Protein AF-A0A971SDT9-F1 (afdb_monomer_lite)

Radius of gyration: 38.15 Å; chains: 1; bounding box: 84×33×119 Å

Secondary structure (DSSP, 8-state):
-HHHHHHHHHHHHHHHHHHHHHHHHHHHHHHHHHHS----SSHHHHHHH-S----------TTHHHHHHTTSS-HHHHHHHHHHHHHHHHHHHHHHTS--SSSHHHHHHHHHHHHHHHHHHHHHHHHHHHHHHHHHHHHHHHHHHHHHHHHHHHT-SEEEEE-SSTT-EEEEE-TT----TT-EEEEE-SSTT--EEEEEEEEEETTEEEEEEEEE-SSPPP-TT-EEEE---

Foldseek 3Di:
DVVVVVVVVVVVVVVVVVVVVVVVVVVVVVVCCLPPPDPPDDVLCCLVPDDDDADDDPDLDPLVVVCCVVVVDPPVRVRVVRSVLVSLVVVLVVQCPRPDPDCSNVVSVVVNVVSVVVVVVVSVVVVVVSVVVVVVVVVVVVVLVVQLVVCVVQVFQWWFADCPPVFKTKIDGRPVDDDDFQFKKWFFAPDPVRHTFFIWGWDDDPNIIMIGTPGGDDDDDGDTGGGIHTDDD

Sequence (233 aa):
KKSADIQELNEEYERKIVKLREEYNDNLEQLMARYNPTFSGGEITAVLGSAYQVTKQRSWNKNAKVLIKDGILSEQQISGLRQKINNQSVIIENLQEVGFINSIPLALEKLEELSSSIISGYEAICEKLMSLIDQKNKQTDSIEYAINYLAQNNGADGFVIDIRQSAQLIIHLSPDILVTKGAIAQVLKNDPNSIPIAEIQLYPEGDLITAKIKKRFGSAKIEPFDKVLLKTN

Structure (mmCIF, N/CA/C/O backbone):
data_AF-A0A971SDT9-F1
#
_entry.id   AF-A0A971SDT9-F1
#
loop_
_atom_site.group_PDB
_atom_site.id
_atom_site.type_symbol
_atom_site.label_atom_id
_atom_site.label_alt_id
_atom_site.label_comp_id
_atom_site.label_asym_id
_atom_site.label_entity_id
_atom_site.label_seq_id
_atom_site.pdbx_PDB_ins_code
_atom_site.Cartn_x
_atom_site.Cartn_y
_atom_site.Cartn_z
_atom_site.occupancy
_atom_site.B_iso_or_equiv
_atom_site.auth_seq_id
_atom_site.auth_comp_id
_atom_site.auth_asym_id
_atom_site.auth_atom_id
_atom_site.pdbx_PDB_model_num
ATOM 1 N N . LYS A 1 1 ? -53.794 -19.247 82.402 1.00 55.06 1 LYS A N 1
ATOM 2 C CA . LYS A 1 1 ? -53.129 -17.928 82.251 1.00 55.06 1 LYS A CA 1
ATOM 3 C C . LYS A 1 1 ? -51.707 -18.087 81.719 1.00 55.06 1 LYS A C 1
ATOM 5 O O . LYS A 1 1 ? -51.540 -17.806 80.551 1.00 55.06 1 LYS A O 1
ATOM 10 N N . LYS A 1 2 ? -50.767 -18.723 82.441 1.00 57.41 2 LYS A N 1
ATOM 11 C CA . LYS A 1 2 ? -49.381 -18.930 81.953 1.00 57.41 2 LYS A CA 1
ATOM 12 C C . LYS A 1 2 ? -49.211 -19.594 80.569 1.00 57.41 2 LYS A C 1
ATOM 14 O O . LYS A 1 2 ? -48.251 -19.265 79.894 1.00 57.41 2 LYS A O 1
ATOM 19 N N . SER A 1 3 ? -50.087 -20.511 80.132 1.00 57.41 3 SER A N 1
ATOM 20 C CA . SER A 1 3 ? -49.941 -21.126 78.795 1.00 57.41 3 SER A CA 1
ATOM 21 C C . SER A 1 3 ? -50.421 -20.233 77.648 1.00 57.41 3 SER A C 1
ATOM 23 O O . SER A 1 3 ? -49.922 -20.387 76.543 1.00 57.41 3 SER A O 1
ATOM 25 N N . ALA A 1 4 ? -51.353 -19.308 77.906 1.00 62.94 4 ALA A N 1
ATOM 26 C CA . ALA A 1 4 ? -51.818 -18.346 76.906 1.00 62.94 4 ALA A CA 1
ATOM 27 C C . ALA A 1 4 ? -50.746 -17.273 76.660 1.00 62.94 4 ALA A C 1
ATOM 29 O O . ALA A 1 4 ? -50.435 -16.981 75.513 1.00 62.94 4 ALA A O 1
ATOM 30 N N . ASP A 1 5 ? -50.089 -16.812 77.731 1.00 67.25 5 ASP A N 1
ATOM 31 C CA . ASP A 1 5 ? -48.992 -15.838 77.647 1.00 67.25 5 ASP A CA 1
ATOM 32 C C . ASP A 1 5 ? -47.764 -16.403 76.896 1.00 67.25 5 ASP A C 1
ATOM 34 O O . ASP A 1 5 ? -47.080 -15.682 76.179 1.00 67.25 5 ASP A O 1
ATOM 38 N N . ILE A 1 6 ? -47.484 -17.709 77.024 1.00 72.12 6 ILE A N 1
ATOM 39 C CA . ILE A 1 6 ? -46.397 -18.384 76.284 1.00 72.12 6 ILE A CA 1
ATOM 40 C C . ILE A 1 6 ? -46.746 -18.537 74.797 1.00 72.12 6 ILE A C 1
ATOM 42 O O . ILE A 1 6 ? -45.872 -18.446 73.938 1.00 72.12 6 ILE A O 1
ATOM 46 N N . GLN A 1 7 ? -48.018 -18.782 74.490 1.00 75.44 7 GLN A N 1
ATOM 47 C CA . GLN A 1 7 ? -48.483 -18.974 73.121 1.00 75.44 7 GLN A CA 1
ATOM 48 C C . GLN A 1 7 ? -48.483 -17.650 72.346 1.00 75.44 7 GLN A C 1
ATOM 50 O O . GLN A 1 7 ? -47.967 -17.595 71.234 1.00 75.44 7 GLN A O 1
ATOM 55 N N . GLU A 1 8 ? -48.937 -16.570 72.981 1.00 77.62 8 GLU A N 1
ATOM 56 C CA . GLU A 1 8 ? -48.907 -15.214 72.423 1.00 77.62 8 GLU A CA 1
ATOM 57 C C . GLU A 1 8 ? -47.467 -14.717 72.199 1.00 77.62 8 GLU A C 1
ATOM 59 O O . GLU A 1 8 ? -47.156 -14.135 71.157 1.00 77.62 8 GLU A O 1
ATOM 64 N N . LEU A 1 9 ? -46.551 -15.039 73.121 1.00 80.19 9 LEU A N 1
ATOM 65 C CA . LEU A 1 9 ? -45.128 -14.726 72.985 1.00 80.19 9 LEU A CA 1
ATOM 66 C C . LEU A 1 9 ? -44.472 -15.489 71.819 1.00 80.19 9 LEU A C 1
ATOM 68 O O . LEU A 1 9 ? -43.694 -14.912 71.059 1.00 80.19 9 LEU A O 1
ATOM 72 N N . ASN A 1 10 ? -44.803 -16.770 71.637 1.00 81.38 10 ASN A N 1
ATOM 73 C CA . ASN A 1 10 ? -44.303 -17.562 70.509 1.00 81.38 10 ASN A CA 1
ATOM 74 C C . ASN A 1 10 ? -44.822 -17.038 69.161 1.00 81.38 10 ASN A C 1
ATOM 76 O O . ASN A 1 10 ? -44.061 -16.962 68.200 1.00 81.38 10 ASN A O 1
ATOM 80 N N . GLU A 1 11 ? -46.083 -16.611 69.092 1.00 82.69 11 GLU A N 1
ATOM 81 C CA . GLU A 1 11 ? -46.654 -15.982 67.894 1.00 82.69 11 GLU A CA 1
ATOM 82 C C . GLU A 1 11 ? -46.022 -14.613 67.584 1.00 82.69 11 GLU A C 1
ATOM 84 O O . GLU A 1 11 ? -45.939 -14.202 66.423 1.00 82.69 11 GLU A O 1
ATOM 89 N N . GLU A 1 12 ? -45.563 -13.873 68.595 1.00 84.88 12 GLU A N 1
ATOM 90 C CA . GLU A 1 12 ? -44.782 -12.648 68.396 1.00 84.88 12 GLU A CA 1
ATOM 91 C C . GLU A 1 12 ? -43.366 -12.948 67.873 1.00 84.88 12 GLU A C 1
ATOM 93 O O . GLU A 1 12 ? -42.891 -12.272 66.953 1.00 84.88 12 GLU A O 1
ATOM 98 N N . TYR A 1 13 ? -42.703 -13.979 68.408 1.00 82.62 13 TYR A N 1
ATOM 99 C CA . TYR A 1 13 ? -41.383 -14.411 67.941 1.00 82.62 13 TYR A CA 1
ATOM 100 C C . TYR A 1 13 ? -41.410 -14.907 66.496 1.00 82.62 13 TYR A C 1
ATOM 102 O O . TYR A 1 13 ? -40.565 -14.489 65.705 1.00 82.62 13 TYR A O 1
ATOM 110 N N . GLU A 1 14 ? -42.398 -15.718 66.120 1.00 85.81 14 GLU A N 1
ATOM 111 C CA . GLU A 1 14 ? -42.568 -16.181 64.738 1.00 85.81 14 GLU A CA 1
ATOM 112 C C . GLU A 1 14 ? -42.770 -15.006 63.774 1.00 85.81 14 GLU A C 1
ATOM 114 O O . GLU A 1 14 ? -42.100 -14.913 62.745 1.00 85.81 14 GLU A O 1
ATOM 119 N N . ARG A 1 15 ? -43.597 -14.019 64.143 1.00 85.75 15 ARG A N 1
ATOM 120 C CA . ARG A 1 15 ? -43.783 -12.802 63.334 1.00 85.75 15 ARG A CA 1
ATOM 121 C C . ARG A 1 15 ? -42.497 -11.990 63.179 1.00 85.75 15 ARG A C 1
ATOM 123 O O . ARG A 1 15 ? -42.234 -11.473 62.094 1.00 85.75 15 ARG A O 1
ATOM 130 N N . LYS A 1 16 ? -41.682 -11.884 64.234 1.00 85.62 16 LYS A N 1
ATOM 131 C CA . LYS A 1 16 ? -40.363 -11.231 64.168 1.00 85.62 16 LYS A CA 1
ATOM 132 C C . LYS A 1 16 ? -39.393 -11.989 63.268 1.00 85.62 16 LYS A C 1
ATOM 134 O O . LYS A 1 16 ? -38.685 -11.348 62.501 1.00 85.62 16 LYS A O 1
ATOM 139 N N . ILE A 1 17 ? -39.371 -13.320 63.331 1.00 85.62 17 ILE A N 1
ATOM 140 C CA . ILE A 1 17 ? -38.500 -14.154 62.491 1.00 85.62 17 ILE A CA 1
ATOM 141 C C . ILE A 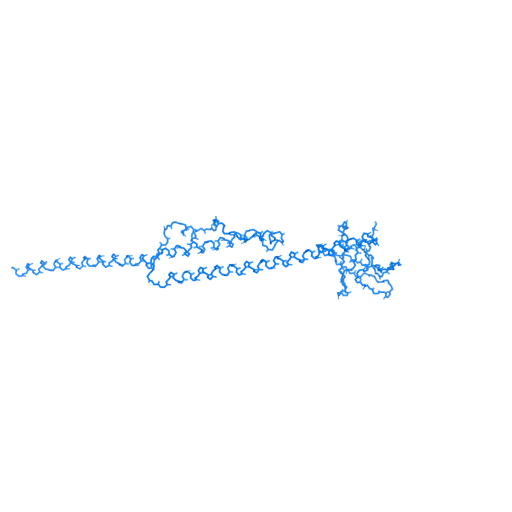1 17 ? -38.880 -14.027 61.015 1.00 85.62 17 ILE A C 1
ATOM 143 O O . ILE A 1 17 ? -37.993 -13.892 60.173 1.00 85.62 17 ILE A O 1
ATOM 147 N N . VAL A 1 18 ? -40.178 -14.033 60.698 1.00 90.06 18 VAL A N 1
ATOM 148 C CA . VAL A 1 18 ? -40.666 -13.840 59.325 1.00 90.06 18 VAL A CA 1
ATOM 149 C C . VAL A 1 18 ? -40.252 -12.467 58.795 1.00 90.06 18 VAL A C 1
ATOM 151 O O . VAL A 1 18 ? -39.618 -12.405 57.745 1.00 90.06 18 VAL A O 1
ATOM 154 N N . LYS A 1 19 ? -40.482 -11.392 59.562 1.00 88.12 19 LYS A N 1
ATOM 155 C CA . LYS A 1 19 ? -40.036 -10.040 59.185 1.00 88.12 19 LYS A CA 1
ATOM 156 C C . LYS A 1 19 ? -38.527 -9.940 58.975 1.00 88.12 19 LYS A C 1
ATOM 158 O O . LYS A 1 19 ? -38.089 -9.346 57.999 1.00 88.12 19 LYS A O 1
ATOM 163 N N . LEU A 1 20 ? -37.730 -10.536 59.863 1.00 87.81 20 LEU A N 1
ATOM 164 C CA . LEU A 1 20 ? -36.272 -10.521 59.726 1.00 87.81 20 LEU A CA 1
ATOM 165 C C . LEU A 1 20 ? -35.805 -11.265 58.471 1.00 87.81 20 LEU A C 1
ATOM 167 O O . LEU A 1 20 ? -34.831 -10.857 57.848 1.00 87.81 20 LEU A O 1
ATOM 171 N N . ARG A 1 21 ? -36.471 -12.367 58.104 1.00 84.00 21 ARG A N 1
ATOM 172 C CA . ARG A 1 21 ? -36.165 -13.096 56.866 1.00 84.00 21 ARG A CA 1
ATOM 173 C C . ARG A 1 21 ? -36.527 -12.294 55.625 1.00 84.00 21 ARG A C 1
ATOM 175 O O . ARG A 1 21 ? -35.757 -12.328 54.674 1.00 84.00 21 ARG A O 1
ATOM 182 N N . GLU A 1 22 ? -37.655 -11.590 55.639 1.00 88.94 22 GLU A N 1
ATOM 183 C CA . GLU A 1 22 ? -38.045 -10.684 54.553 1.00 88.94 22 GLU A CA 1
ATOM 184 C C . GLU A 1 22 ? -37.021 -9.552 54.400 1.00 88.94 22 GLU A C 1
ATOM 186 O O . GLU A 1 22 ? -36.455 -9.397 53.325 1.00 88.94 22 GLU A O 1
ATOM 191 N N . GLU A 1 23 ? -36.658 -8.861 55.486 1.00 86.94 23 GLU A N 1
ATOM 192 C CA . GLU A 1 23 ? -35.627 -7.810 55.459 1.00 86.94 23 GLU A CA 1
ATOM 193 C C . GLU A 1 23 ? -34.252 -8.332 55.017 1.00 86.94 23 GLU A C 1
ATOM 195 O O . GLU A 1 23 ? -33.496 -7.630 54.341 1.00 86.94 23 GLU A O 1
ATOM 200 N N . TYR A 1 24 ? -33.897 -9.560 55.405 1.00 83.81 24 TYR A N 1
ATOM 201 C CA . TYR A 1 24 ? -32.643 -10.179 54.989 1.00 83.81 24 TYR A CA 1
ATOM 202 C C . TYR A 1 24 ? -32.659 -10.531 53.500 1.00 83.81 24 TYR A C 1
ATOM 204 O O . TYR A 1 24 ? -31.679 -10.249 52.818 1.00 83.81 24 TYR A O 1
ATOM 212 N N . ASN A 1 25 ? -33.758 -11.096 52.991 1.00 77.88 25 ASN A N 1
ATOM 213 C CA . ASN A 1 25 ? -33.922 -11.417 51.573 1.00 77.88 25 ASN A CA 1
ATOM 214 C C . ASN A 1 25 ? -33.950 -10.158 50.703 1.00 77.88 25 ASN A C 1
ATOM 216 O O . ASN A 1 25 ? -33.257 -10.135 49.692 1.00 77.88 25 ASN A O 1
ATOM 220 N N . ASP A 1 26 ? -34.644 -9.100 51.125 1.00 80.69 26 ASP A N 1
ATOM 221 C CA . ASP A 1 26 ? -34.658 -7.812 50.424 1.00 80.69 26 ASP A CA 1
ATOM 222 C C . ASP A 1 26 ? -33.254 -7.197 50.372 1.00 80.69 26 ASP A C 1
ATOM 224 O O . ASP A 1 26 ? -32.811 -6.716 49.329 1.00 80.69 26 ASP A O 1
ATOM 228 N N . ASN A 1 27 ? -32.501 -7.256 51.476 1.00 79.88 27 ASN A N 1
ATOM 229 C CA . ASN A 1 27 ? -31.105 -6.815 51.488 1.00 79.88 27 ASN A CA 1
ATOM 230 C C . ASN A 1 27 ? -30.214 -7.685 50.597 1.00 79.88 27 ASN A C 1
ATOM 232 O O . ASN A 1 27 ? -29.298 -7.163 49.963 1.00 79.88 27 ASN A O 1
ATOM 236 N N . LEU A 1 28 ? -30.462 -8.995 50.540 1.00 74.06 28 LEU A N 1
ATOM 237 C CA . LEU A 1 28 ? -29.726 -9.922 49.684 1.00 74.06 28 LEU A CA 1
ATOM 238 C C . LEU A 1 28 ? -30.020 -9.663 48.207 1.00 74.06 28 LEU A C 1
ATOM 240 O O . LEU A 1 28 ? -29.080 -9.616 47.423 1.00 74.06 28 LEU A O 1
ATOM 244 N N . GLU A 1 29 ? -31.278 -9.430 47.832 1.00 70.69 29 GLU A N 1
ATOM 245 C CA . GLU A 1 29 ? -31.664 -9.031 46.475 1.00 70.69 29 GLU A CA 1
ATOM 246 C C . GLU A 1 29 ? -31.056 -7.682 46.099 1.00 70.69 29 GLU A C 1
ATOM 248 O O . GLU A 1 29 ? -30.482 -7.553 45.019 1.00 70.69 29 GLU A O 1
ATOM 253 N N . GLN A 1 30 ? -31.087 -6.696 47.001 1.00 69.94 30 GLN A N 1
ATOM 254 C CA . GLN A 1 30 ? -30.440 -5.403 46.778 1.00 69.94 30 GLN A CA 1
ATOM 255 C C . GLN A 1 30 ? -28.922 -5.544 46.629 1.00 69.94 30 GLN A C 1
ATOM 257 O O . GLN A 1 30 ? -28.333 -4.910 45.754 1.00 69.94 30 GLN A O 1
ATOM 262 N N . LEU A 1 31 ? -28.273 -6.395 47.432 1.00 65.94 31 LEU A N 1
ATOM 263 C CA . LEU A 1 31 ? -26.855 -6.706 47.265 1.00 65.94 31 LEU A CA 1
ATOM 264 C C . LEU A 1 31 ? -26.600 -7.425 45.937 1.00 65.94 31 LEU A C 1
ATOM 266 O O . LEU A 1 31 ? -25.705 -7.029 45.198 1.00 65.94 31 LEU A O 1
ATOM 270 N N . MET A 1 32 ? -27.369 -8.456 45.599 1.00 59.53 32 MET A N 1
ATOM 271 C CA . MET A 1 32 ? -27.199 -9.214 44.360 1.00 59.53 32 MET A CA 1
ATOM 272 C C . MET A 1 32 ? -27.392 -8.330 43.130 1.00 59.53 32 MET A C 1
ATOM 274 O O . MET A 1 32 ? -26.567 -8.385 42.224 1.00 59.53 32 MET A O 1
ATOM 278 N N . ALA A 1 33 ? -28.399 -7.458 43.119 1.00 62.06 33 ALA A N 1
ATOM 279 C CA . ALA A 1 33 ? -28.603 -6.477 42.056 1.00 62.06 33 ALA A CA 1
ATOM 280 C C . ALA A 1 33 ? -27.435 -5.480 41.952 1.00 62.06 33 ALA A C 1
ATOM 282 O O . ALA A 1 33 ? -27.067 -5.066 40.855 1.00 62.06 33 ALA A O 1
ATOM 283 N N . ARG A 1 34 ? -26.814 -5.124 43.085 1.00 56.78 34 ARG A N 1
ATOM 284 C CA . ARG A 1 34 ? -25.684 -4.185 43.156 1.00 56.78 34 ARG A CA 1
ATOM 285 C C . ARG A 1 34 ? -24.338 -4.806 42.774 1.00 56.78 34 ARG A C 1
ATOM 287 O O . ARG A 1 34 ? -23.477 -4.101 42.259 1.00 56.78 34 ARG A O 1
ATOM 294 N N . TYR A 1 35 ? -24.144 -6.099 43.036 1.00 52.97 35 TYR A N 1
ATOM 295 C CA . TYR A 1 35 ? -22.878 -6.812 42.817 1.00 52.97 35 TYR A CA 1
ATOM 296 C C . TYR A 1 35 ? -22.888 -7.753 41.600 1.00 52.97 35 TYR A C 1
ATOM 298 O O . TYR A 1 35 ? -21.819 -8.178 41.169 1.00 52.97 35 TYR A O 1
ATOM 306 N N . ASN A 1 36 ? -24.054 -8.066 41.027 1.00 55.47 36 ASN A N 1
ATOM 307 C CA . ASN A 1 36 ? -24.213 -8.910 39.840 1.00 55.47 36 ASN A CA 1
ATOM 308 C C . ASN A 1 36 ? -25.265 -8.308 38.884 1.00 55.47 36 ASN A C 1
ATOM 310 O O . ASN A 1 36 ? -26.367 -8.849 38.746 1.00 55.47 36 ASN A O 1
ATOM 314 N N . PRO A 1 37 ? -24.971 -7.149 38.265 1.00 55.03 37 PRO A N 1
ATOM 315 C CA . PRO A 1 37 ? -25.938 -6.464 37.423 1.00 55.03 37 PRO A CA 1
ATOM 316 C C . PRO A 1 37 ? -26.302 -7.333 36.216 1.00 55.03 37 PRO A C 1
ATOM 318 O O . PRO A 1 37 ? -25.445 -7.767 35.447 1.00 55.03 37 PRO A O 1
ATOM 321 N N . THR A 1 38 ? -27.598 -7.572 36.026 1.00 52.19 38 THR A N 1
ATOM 322 C CA . THR A 1 38 ? -28.118 -8.118 34.771 1.00 52.19 38 THR A CA 1
ATOM 323 C C . THR A 1 38 ? -28.373 -6.952 33.825 1.00 52.19 38 THR A C 1
ATOM 325 O O . THR A 1 38 ? -29.288 -6.155 34.030 1.00 52.19 38 THR A O 1
ATOM 328 N N . PHE A 1 39 ? -27.551 -6.826 32.781 1.00 50.94 39 PHE A N 1
ATOM 329 C CA . PHE A 1 39 ? -27.735 -5.809 31.744 1.00 50.94 39 PHE A CA 1
ATOM 330 C C . PHE A 1 39 ? -29.001 -6.123 30.938 1.00 50.94 39 PHE A C 1
ATOM 332 O O . PHE A 1 39 ? -28.966 -6.868 29.963 1.00 50.94 39 PHE A O 1
ATOM 339 N N . SER A 1 40 ? -30.140 -5.608 31.395 1.00 47.34 40 SER A N 1
ATOM 340 C CA . SER A 1 40 ? -31.478 -5.973 30.915 1.00 47.34 40 SER A CA 1
ATOM 341 C C . SER A 1 40 ? -32.190 -4.838 30.164 1.00 47.34 40 SER A C 1
ATOM 343 O O . SER A 1 40 ? -33.332 -5.009 29.744 1.00 47.34 40 SER A O 1
ATOM 345 N N . GLY A 1 41 ? -31.516 -3.708 29.910 1.00 47.19 41 GLY A N 1
ATOM 346 C CA . GLY A 1 41 ? -32.079 -2.600 29.133 1.00 47.19 41 GLY A CA 1
ATOM 347 C C . GLY A 1 41 ? -31.051 -1.745 28.385 1.00 47.19 41 GLY A C 1
ATOM 348 O O . GLY A 1 41 ? -29.882 -1.680 28.757 1.00 47.19 41 GLY A O 1
ATOM 349 N N . GLY A 1 42 ? -31.516 -1.073 27.326 1.00 55.69 42 GLY A N 1
ATOM 350 C CA . GLY A 1 42 ? -30.795 0.002 26.629 1.00 55.69 42 GLY A CA 1
ATOM 351 C C . GLY A 1 42 ? -29.746 -0.440 25.600 1.00 55.69 42 GLY A C 1
ATOM 352 O O . GLY A 1 42 ? -29.730 -1.586 25.143 1.00 55.69 42 GLY A O 1
ATOM 353 N N . GLU A 1 43 ? -28.856 0.492 25.232 1.00 48.59 43 GLU A N 1
ATOM 354 C CA . GLU A 1 43 ? -27.790 0.303 24.231 1.00 48.59 43 GLU A CA 1
ATOM 355 C C . GLU A 1 43 ? -26.864 -0.882 24.554 1.00 48.59 43 GLU A C 1
ATOM 357 O O . GLU A 1 43 ? -26.371 -1.525 23.634 1.00 48.59 43 GLU A O 1
ATOM 362 N N . ILE A 1 44 ? -26.699 -1.261 25.828 1.00 46.47 44 ILE A N 1
ATOM 363 C CA . ILE A 1 44 ? -25.899 -2.429 26.233 1.00 46.47 44 ILE A CA 1
ATOM 364 C C . ILE A 1 44 ? -26.503 -3.740 25.727 1.00 46.47 44 ILE A C 1
ATOM 366 O O . ILE A 1 44 ? -25.774 -4.583 25.219 1.00 46.47 44 ILE A O 1
ATOM 370 N N . THR A 1 45 ? -27.823 -3.935 25.828 1.00 53.38 45 THR A N 1
ATOM 371 C CA . THR A 1 45 ? -28.461 -5.155 25.291 1.00 53.38 45 THR A CA 1
ATOM 372 C C . THR A 1 45 ? -28.345 -5.226 23.771 1.00 53.38 45 THR A C 1
ATOM 374 O O . THR A 1 45 ? -28.188 -6.312 23.216 1.00 53.38 45 THR A O 1
ATOM 377 N N . ALA A 1 46 ? -28.315 -4.070 23.100 1.00 54.53 46 ALA A N 1
ATOM 378 C CA . ALA A 1 46 ? -27.985 -3.989 21.686 1.00 54.53 46 ALA A CA 1
ATOM 379 C C . ALA A 1 46 ? -26.497 -4.292 21.438 1.00 54.53 46 ALA A C 1
ATOM 381 O O . ALA A 1 46 ? -26.194 -5.054 20.536 1.00 54.53 46 ALA A O 1
ATOM 382 N N . VAL A 1 47 ? -25.546 -3.802 22.232 1.00 52.19 47 VAL A N 1
ATOM 383 C CA . VAL A 1 47 ? -24.111 -4.112 22.055 1.00 52.19 47 VAL A CA 1
ATOM 384 C C . VAL A 1 47 ? -23.793 -5.583 22.364 1.00 52.19 47 VAL A C 1
ATOM 386 O O . VAL A 1 47 ? -23.000 -6.195 21.651 1.00 52.19 47 VAL A O 1
ATOM 389 N N . LEU A 1 48 ? -24.433 -6.168 23.380 1.00 51.84 48 LEU A N 1
ATOM 390 C CA . LEU A 1 48 ? -24.267 -7.568 23.791 1.00 51.84 48 LEU A CA 1
ATOM 391 C C . LEU A 1 48 ? -25.044 -8.552 22.898 1.00 51.84 48 LEU A C 1
ATOM 393 O O . LEU A 1 48 ? -24.631 -9.702 22.768 1.00 51.84 48 LEU A O 1
ATOM 397 N N . GLY A 1 49 ? -26.162 -8.117 22.301 1.00 45.41 49 GLY A N 1
ATOM 398 C CA . GLY A 1 49 ? -27.074 -8.957 21.516 1.00 45.41 49 GLY A CA 1
ATOM 399 C C . GLY A 1 49 ? -27.113 -8.684 20.008 1.00 45.41 49 GLY A C 1
ATOM 400 O O . GLY A 1 49 ? -27.675 -9.489 19.266 1.00 45.41 49 GLY A O 1
ATOM 401 N N . SER A 1 50 ? -26.545 -7.580 19.514 1.00 42.56 50 SER A N 1
ATOM 402 C CA . SER A 1 50 ? -26.559 -7.273 18.080 1.00 42.56 50 SER A CA 1
ATOM 403 C C . SER A 1 50 ? -25.454 -8.003 17.326 1.00 42.56 50 SER A C 1
ATOM 405 O O . SER A 1 50 ? -24.277 -7.994 17.688 1.00 42.56 50 SER A O 1
ATOM 407 N N . ALA A 1 51 ? -25.837 -8.560 16.179 1.00 45.00 51 ALA A N 1
ATOM 408 C CA . ALA A 1 51 ? -24.918 -8.664 15.063 1.00 45.00 51 ALA A CA 1
ATOM 409 C C . ALA A 1 51 ? -24.567 -7.236 14.614 1.00 45.00 51 ALA A C 1
ATOM 411 O O . ALA A 1 51 ? -25.455 -6.476 14.232 1.00 45.00 51 ALA A O 1
ATOM 412 N N . TYR A 1 52 ? -23.280 -6.900 14.722 1.00 40.19 52 TYR A N 1
ATOM 413 C CA . TYR A 1 52 ? -22.605 -5.669 14.296 1.00 40.19 52 TYR A CA 1
ATOM 414 C C . TYR A 1 52 ? -23.496 -4.603 13.614 1.00 40.19 52 TYR A C 1
ATOM 416 O O . TYR A 1 52 ? -23.699 -4.634 12.402 1.00 40.19 52 TYR A O 1
ATOM 424 N N . GLN A 1 53 ? -23.962 -3.606 14.379 1.00 37.47 53 GLN A N 1
ATOM 425 C CA . GLN A 1 53 ? -24.539 -2.359 13.849 1.00 37.47 53 GLN A CA 1
ATOM 426 C C . GLN A 1 53 ? -23.752 -1.114 14.297 1.00 37.47 53 GLN A C 1
ATOM 428 O O . GLN A 1 53 ? -23.419 -0.947 15.468 1.00 37.47 53 GLN A O 1
ATOM 433 N N . VAL A 1 54 ? -23.427 -0.264 13.323 1.00 39.72 54 VAL A N 1
ATOM 434 C CA . VAL A 1 54 ? -22.504 0.878 13.409 1.00 39.72 54 VAL A CA 1
ATOM 435 C C . VAL A 1 54 ? -23.147 2.063 14.134 1.00 39.72 54 VAL A C 1
ATOM 437 O O . VAL A 1 54 ? -24.181 2.558 13.692 1.00 39.72 54 VAL A O 1
ATOM 440 N N . THR A 1 55 ? -22.492 2.606 15.164 1.00 35.12 55 THR A N 1
ATOM 441 C CA . THR A 1 55 ? -22.847 3.914 15.743 1.00 35.12 55 THR A CA 1
ATOM 442 C C . THR A 1 55 ? -21.624 4.810 15.980 1.00 35.12 55 THR A C 1
ATOM 444 O O . THR A 1 55 ? -20.507 4.345 16.182 1.00 35.12 55 THR A O 1
ATOM 447 N N . LYS A 1 56 ? -21.894 6.114 15.809 1.00 39.16 56 LYS A N 1
ATOM 448 C CA . LYS A 1 56 ? -21.073 7.343 15.856 1.00 39.16 56 LYS A CA 1
ATOM 449 C C . LYS A 1 56 ? -19.540 7.214 15.927 1.00 39.16 56 LYS A C 1
ATOM 451 O O . LYS A 1 56 ? -18.935 6.848 16.924 1.00 39.16 56 LYS A O 1
ATOM 456 N N . GLN A 1 57 ? -18.925 7.670 14.834 1.00 44.62 57 GLN A N 1
ATOM 457 C CA . GLN A 1 57 ? -17.486 7.757 14.593 1.00 44.62 57 GLN A CA 1
ATOM 458 C C . GLN A 1 57 ? -16.754 8.689 15.575 1.00 44.62 57 GLN A C 1
ATOM 460 O O . GLN A 1 57 ? -16.878 9.909 15.475 1.00 44.62 57 GLN A O 1
ATOM 465 N N . ARG A 1 58 ? -15.841 8.136 16.385 1.00 44.59 58 ARG A N 1
ATOM 466 C CA . ARG A 1 58 ? -14.567 8.823 16.661 1.00 44.59 58 ARG A CA 1
ATOM 467 C C . ARG A 1 58 ? -13.761 8.816 15.361 1.00 44.59 58 ARG A C 1
ATOM 469 O O . ARG A 1 58 ? -13.582 7.768 14.733 1.00 44.59 58 ARG A O 1
ATOM 476 N N . SER A 1 59 ? -13.373 9.997 14.885 1.00 45.84 59 SER A N 1
ATOM 477 C CA . SER A 1 59 ? -12.755 10.152 13.571 1.00 45.84 59 SER A CA 1
ATOM 478 C C . SER A 1 59 ? -11.340 9.579 13.571 1.00 45.84 59 SER A C 1
ATOM 480 O O . SER A 1 59 ? -10.379 10.286 13.857 1.00 45.84 59 SER A O 1
ATOM 482 N N . TRP A 1 60 ? -11.206 8.307 13.196 1.00 46.53 60 TRP A N 1
ATOM 483 C CA . TRP A 1 60 ? -9.932 7.811 12.686 1.00 46.53 60 TRP A CA 1
ATOM 484 C C . TRP A 1 60 ? -9.501 8.680 11.508 1.00 46.53 60 TRP A C 1
ATOM 486 O O . TRP A 1 60 ? -10.309 8.974 10.620 1.00 46.53 60 TRP A O 1
ATOM 496 N N . ASN A 1 61 ? -8.245 9.113 11.579 1.00 56.06 61 ASN A N 1
ATOM 497 C CA . ASN A 1 61 ? -7.672 10.247 10.874 1.00 56.06 61 ASN A CA 1
ATOM 498 C C . ASN A 1 61 ? -7.901 10.213 9.346 1.00 56.06 61 ASN A C 1
ATOM 500 O O . ASN A 1 61 ? -8.104 9.153 8.745 1.00 56.06 61 ASN A O 1
ATOM 504 N N . LYS A 1 62 ? -7.818 11.386 8.697 1.00 54.97 62 LYS A N 1
ATOM 505 C CA . LYS A 1 62 ? -8.043 11.627 7.247 1.00 54.97 62 LYS A CA 1
ATOM 506 C C . LYS A 1 62 ? -7.270 10.682 6.306 1.00 54.97 62 LYS A C 1
ATOM 508 O O . LYS A 1 62 ? -7.606 10.577 5.127 1.00 54.97 62 LYS A O 1
ATOM 513 N N . ASN A 1 63 ? -6.280 9.976 6.838 1.00 52.94 63 ASN A N 1
ATOM 514 C CA . ASN A 1 63 ? -5.307 9.165 6.124 1.00 52.94 63 ASN A CA 1
ATOM 515 C C . ASN A 1 63 ? -5.790 7.737 5.801 1.00 52.94 63 ASN A C 1
ATOM 517 O O . ASN A 1 63 ? -5.224 7.099 4.921 1.00 52.94 63 ASN A O 1
ATOM 521 N N . ALA A 1 64 ? -6.889 7.255 6.401 1.00 59.16 64 ALA A N 1
ATOM 522 C CA . ALA A 1 64 ? -7.468 5.940 6.077 1.00 59.16 64 ALA A CA 1
ATOM 523 C C . ALA A 1 64 ? -7.795 5.764 4.576 1.00 59.16 64 ALA A C 1
ATOM 525 O O . ALA A 1 64 ? -7.802 4.649 4.061 1.00 59.16 64 ALA A O 1
ATOM 526 N N . LYS A 1 65 ? -8.016 6.874 3.857 1.00 62.66 65 LYS A N 1
ATOM 527 C CA . LYS A 1 65 ? -8.251 6.886 2.407 1.00 62.66 65 LYS A CA 1
ATOM 528 C C . LYS A 1 65 ? -7.057 6.384 1.590 1.00 62.66 65 LYS A C 1
ATOM 530 O O . LYS A 1 65 ? -7.278 5.802 0.537 1.00 62.66 65 LYS A O 1
ATOM 535 N N . VAL A 1 66 ? -5.825 6.588 2.063 1.00 62.41 66 VAL A N 1
ATOM 536 C CA . VAL A 1 66 ? -4.608 6.116 1.376 1.00 62.41 66 VAL A CA 1
ATOM 537 C C . VAL A 1 66 ? -4.537 4.588 1.435 1.00 62.41 66 VAL A C 1
ATOM 539 O O . VAL A 1 66 ? -4.342 3.940 0.418 1.00 62.41 66 VAL A O 1
ATOM 542 N N . LEU A 1 67 ? -4.830 4.002 2.600 1.00 61.38 67 LEU A N 1
ATOM 543 C CA . LEU A 1 67 ? -4.816 2.546 2.802 1.00 61.38 67 LEU A CA 1
ATOM 544 C C . LEU A 1 67 ? -5.917 1.813 2.024 1.00 61.38 67 LEU A C 1
ATOM 546 O O . LEU A 1 67 ? -5.708 0.679 1.596 1.00 61.38 67 LEU A O 1
ATOM 550 N N . ILE A 1 68 ? -7.074 2.458 1.842 1.00 63.41 68 ILE A N 1
ATOM 551 C CA . ILE A 1 68 ? -8.160 1.942 0.996 1.00 63.41 68 ILE A CA 1
ATOM 552 C C . ILE A 1 68 ? -7.771 2.035 -0.483 1.00 63.41 68 ILE A C 1
ATOM 554 O O . ILE A 1 68 ? -7.994 1.087 -1.232 1.00 63.41 68 ILE A O 1
ATOM 558 N N . LYS A 1 69 ? -7.174 3.159 -0.905 1.00 62.25 69 LYS A N 1
ATOM 559 C CA . LYS A 1 69 ? -6.738 3.379 -2.291 1.00 62.25 69 LYS A CA 1
ATOM 560 C C . LYS A 1 69 ? -5.679 2.362 -2.726 1.00 62.25 69 LYS A C 1
ATOM 562 O O . LYS A 1 69 ? -5.760 1.861 -3.841 1.00 62.25 69 LYS A O 1
ATOM 567 N N . ASP A 1 70 ? -4.758 2.020 -1.830 1.00 62.03 70 ASP A N 1
ATOM 568 C CA . ASP A 1 70 ? -3.671 1.073 -2.104 1.00 62.03 70 ASP A CA 1
ATOM 569 C C . ASP A 1 70 ? -4.082 -0.396 -1.850 1.00 62.03 70 ASP A C 1
ATOM 571 O O . ASP A 1 70 ? -3.253 -1.301 -1.922 1.00 62.03 70 ASP A O 1
ATOM 575 N N . GLY A 1 71 ? -5.360 -0.661 -1.534 1.00 61.16 71 GLY A N 1
ATOM 576 C CA . GLY A 1 71 ? -5.913 -2.013 -1.369 1.00 61.16 71 GLY A CA 1
ATOM 577 C C . GLY A 1 71 ? -5.444 -2.772 -0.120 1.00 61.16 71 GLY A C 1
ATOM 578 O O . GLY A 1 71 ? -5.734 -3.959 0.019 1.00 61.16 71 GLY A O 1
ATOM 579 N N . ILE A 1 72 ? -4.739 -2.106 0.799 1.00 64.50 72 ILE A N 1
ATOM 580 C CA . ILE A 1 72 ? -4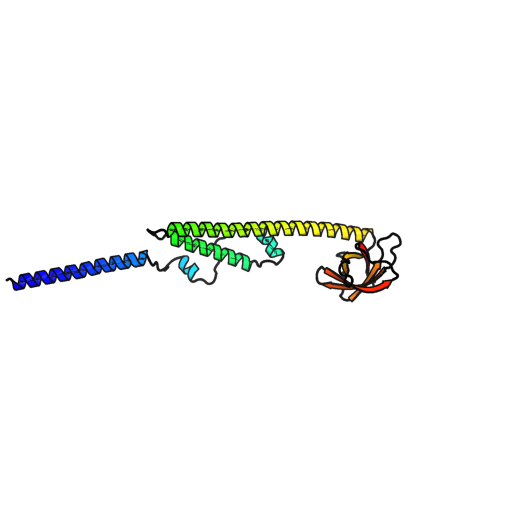.157 -2.715 2.007 1.00 64.50 72 ILE A CA 1
ATOM 581 C C . ILE A 1 72 ? -5.246 -3.034 3.040 1.00 64.50 72 ILE A C 1
ATOM 583 O O . ILE A 1 72 ? -5.179 -4.049 3.733 1.00 64.50 72 ILE A O 1
ATOM 587 N N . LEU A 1 73 ? -6.258 -2.169 3.151 1.00 63.47 73 LEU A N 1
ATOM 588 C CA . LEU A 1 73 ? -7.402 -2.363 4.040 1.00 63.47 73 LEU A CA 1
ATOM 589 C C . LEU A 1 73 ? -8.705 -2.069 3.307 1.00 63.47 73 LEU A C 1
ATOM 591 O O . LEU A 1 73 ? -8.849 -1.043 2.647 1.00 63.47 73 LEU A O 1
ATOM 595 N N . SER A 1 74 ? -9.690 -2.944 3.489 1.00 62.28 74 SER A N 1
ATOM 596 C CA . SER A 1 74 ? -11.053 -2.678 3.040 1.00 62.28 74 SER A CA 1
ATOM 597 C C . SER A 1 74 ? -11.754 -1.685 3.968 1.00 62.28 74 SER A C 1
ATOM 599 O O . SER A 1 74 ? -11.534 -1.652 5.184 1.00 62.28 74 SER A O 1
ATOM 601 N N . GLU A 1 75 ? -12.676 -0.912 3.403 1.00 64.19 75 GLU A N 1
ATOM 602 C CA . GLU A 1 75 ? -13.534 0.001 4.161 1.00 64.19 75 GLU A CA 1
ATOM 603 C C . GLU A 1 75 ? -14.329 -0.731 5.261 1.00 64.19 75 GLU A C 1
ATOM 605 O O . GLU A 1 75 ? -14.544 -0.196 6.350 1.00 64.19 75 GLU A O 1
ATOM 610 N N . GLN A 1 76 ? -14.668 -2.000 5.015 1.00 63.44 76 GLN A N 1
ATOM 611 C CA . GLN A 1 76 ? -15.373 -2.874 5.950 1.00 63.44 76 GLN A CA 1
ATOM 612 C C . GLN A 1 76 ? -14.511 -3.299 7.155 1.00 63.44 76 GLN A C 1
ATOM 614 O O . GLN A 1 76 ? -15.010 -3.398 8.275 1.00 63.44 76 GLN A O 1
ATOM 619 N N . GLN A 1 77 ? -13.204 -3.511 6.968 1.00 61.78 77 GLN A N 1
ATOM 620 C CA . GLN A 1 77 ? -12.287 -3.798 8.080 1.00 61.78 77 GLN A CA 1
ATOM 621 C C . GLN A 1 77 ? -12.105 -2.574 8.983 1.00 61.78 77 GLN A C 1
ATOM 623 O O . GLN A 1 77 ? -12.089 -2.696 10.210 1.00 61.78 77 GLN A O 1
ATOM 628 N N . ILE A 1 78 ? -12.017 -1.387 8.379 1.00 64.94 78 ILE A N 1
ATOM 629 C CA . ILE A 1 78 ? -11.881 -0.118 9.101 1.00 64.94 78 ILE A CA 1
ATOM 630 C C . ILE A 1 78 ? -13.149 0.189 9.904 1.00 64.94 78 ILE A C 1
ATOM 632 O O . ILE A 1 78 ? -13.062 0.576 11.070 1.00 64.94 78 ILE A O 1
ATOM 636 N N . SER A 1 79 ? -14.332 0.005 9.316 1.00 63.88 79 SER A N 1
ATOM 637 C CA . SER A 1 79 ? -15.597 0.208 10.028 1.00 63.88 79 SER A CA 1
ATOM 638 C C . SER A 1 79 ? -15.798 -0.809 11.158 1.00 63.88 79 SER A C 1
ATOM 640 O O . SER A 1 79 ? -16.205 -0.419 12.252 1.00 63.88 79 SER A O 1
ATOM 642 N N . GLY A 1 80 ? -15.417 -2.074 10.951 1.00 65.31 80 GLY A N 1
ATOM 643 C CA . GLY A 1 80 ? -15.483 -3.113 11.982 1.00 65.31 80 GLY A CA 1
ATOM 644 C C . GLY A 1 80 ? -14.590 -2.831 13.196 1.00 65.31 80 GLY A C 1
ATOM 645 O O . GLY A 1 80 ? -15.020 -3.019 14.334 1.00 65.31 80 GLY A O 1
ATOM 646 N N . LEU A 1 81 ? -13.366 -2.333 12.984 1.00 69.69 81 LEU A N 1
ATOM 647 C CA . LEU A 1 81 ? -12.468 -1.918 14.073 1.00 69.69 81 LEU A CA 1
ATOM 648 C C . LEU A 1 81 ? -13.032 -0.733 14.863 1.00 69.69 81 LEU A C 1
ATOM 650 O O . LEU A 1 81 ? -13.057 -0.774 16.092 1.00 69.69 81 LEU A O 1
ATOM 654 N N . ARG A 1 82 ? -13.553 0.284 14.165 1.00 69.50 82 ARG A N 1
ATOM 655 C CA . ARG A 1 82 ? -14.196 1.449 14.797 1.00 69.50 82 ARG A CA 1
ATOM 656 C C . ARG A 1 82 ? -15.352 1.039 15.696 1.00 69.50 82 ARG A C 1
ATOM 658 O O . ARG A 1 82 ? -15.484 1.555 16.801 1.00 69.50 82 ARG A O 1
ATOM 665 N N . GLN A 1 83 ? -16.162 0.094 15.238 1.00 68.44 83 GLN A N 1
ATOM 666 C CA . GLN A 1 83 ? -17.291 -0.384 16.013 1.00 68.44 83 GLN A CA 1
ATOM 667 C C . GLN A 1 83 ? -16.854 -1.134 17.275 1.00 68.44 83 GLN A C 1
ATOM 669 O O . GLN A 1 83 ? -17.426 -0.904 18.333 1.00 68.44 83 GLN A O 1
ATOM 674 N N . LYS A 1 84 ? -15.826 -1.988 17.200 1.00 69.31 84 LYS A N 1
ATOM 675 C CA . LYS A 1 84 ? -15.297 -2.684 18.386 1.00 69.31 84 LYS A CA 1
ATOM 676 C C . LYS A 1 84 ? -14.802 -1.705 19.449 1.00 69.31 84 LYS A C 1
ATOM 678 O O . LYS A 1 84 ? -15.108 -1.891 20.621 1.00 69.31 84 LYS A O 1
ATOM 683 N N . ILE A 1 85 ? -14.094 -0.656 19.027 1.00 73.69 85 ILE A N 1
ATOM 684 C CA . ILE A 1 85 ? -13.625 0.412 19.917 1.00 73.69 85 ILE A CA 1
ATOM 685 C C . ILE A 1 85 ? -14.815 1.142 20.553 1.00 73.69 85 ILE A C 1
ATOM 687 O O . ILE A 1 85 ? -14.837 1.325 21.765 1.00 73.69 85 ILE A O 1
ATOM 691 N N . ASN A 1 86 ? -15.822 1.514 19.757 1.00 69.81 86 ASN A N 1
ATOM 692 C CA . ASN A 1 86 ? -16.999 2.214 20.270 1.00 69.81 86 ASN A CA 1
ATOM 693 C C . ASN A 1 86 ? -17.795 1.350 21.263 1.00 69.81 86 ASN A C 1
ATOM 695 O O . ASN A 1 86 ? -18.139 1.805 22.347 1.00 69.81 86 ASN A O 1
ATOM 699 N N . ASN A 1 87 ? -18.015 0.077 20.929 1.00 67.44 87 ASN A N 1
ATOM 700 C CA . ASN A 1 87 ? -18.687 -0.884 21.802 1.00 67.44 87 ASN A CA 1
ATOM 701 C C . ASN A 1 87 ? -17.944 -1.055 23.133 1.00 67.44 87 ASN A C 1
ATOM 703 O O . ASN A 1 87 ? -18.578 -1.144 24.180 1.00 67.44 87 ASN A O 1
ATOM 707 N N . GLN A 1 88 ? -16.609 -1.087 23.105 1.00 75.44 88 GLN A N 1
ATOM 708 C CA . GLN A 1 88 ? -15.803 -1.159 24.319 1.00 75.44 88 GLN A CA 1
ATOM 709 C C . GLN A 1 88 ? -15.989 0.086 25.195 1.00 75.44 88 GLN A C 1
ATOM 711 O O . GLN A 1 88 ? -16.179 -0.066 26.398 1.00 75.44 88 GLN A O 1
ATOM 716 N N . SER A 1 89 ? -15.977 1.290 24.612 1.00 70.38 89 SER A N 1
ATOM 717 C CA . SER A 1 89 ? -16.248 2.528 25.357 1.00 70.38 89 SER A CA 1
ATOM 718 C C . SER A 1 89 ? -17.632 2.512 26.005 1.00 70.38 89 SER A C 1
ATOM 720 O O . SER A 1 89 ? -17.727 2.745 27.204 1.00 70.38 89 SER A O 1
ATOM 722 N N . VAL A 1 90 ? -18.676 2.116 25.268 1.00 67.81 90 VAL A N 1
ATOM 723 C CA . VAL A 1 90 ? -20.043 1.998 25.809 1.00 67.81 90 VAL A CA 1
ATOM 724 C C . VAL A 1 90 ? -20.098 1.021 26.987 1.00 67.81 90 VAL A C 1
ATOM 726 O O . VAL A 1 90 ? -20.725 1.313 28.002 1.00 67.81 90 VAL A O 1
ATOM 729 N N . ILE A 1 91 ? -19.431 -0.134 26.895 1.00 67.75 91 ILE A N 1
ATOM 730 C CA . ILE A 1 91 ? -19.388 -1.107 27.998 1.00 67.75 91 ILE A CA 1
ATOM 731 C C . ILE A 1 91 ? -18.689 -0.511 29.228 1.00 67.75 91 ILE A C 1
ATOM 733 O O . ILE A 1 91 ? -19.176 -0.690 30.341 1.00 67.75 91 ILE A O 1
ATOM 737 N N . ILE A 1 92 ? -17.567 0.191 29.044 1.00 70.75 92 ILE A N 1
ATOM 738 C CA . ILE A 1 92 ? -16.819 0.804 30.150 1.00 70.75 92 ILE A CA 1
ATOM 739 C C . ILE A 1 92 ? -17.640 1.908 30.824 1.00 70.75 92 ILE A C 1
ATOM 741 O O . ILE A 1 92 ? -17.753 1.885 32.046 1.00 70.75 92 ILE A O 1
ATOM 745 N N . GLU A 1 93 ? -18.248 2.815 30.056 1.00 66.44 93 GLU A N 1
ATOM 746 C CA . GLU A 1 93 ? -19.084 3.909 30.578 1.00 66.44 93 GLU A CA 1
ATOM 747 C C . GLU A 1 93 ? -20.242 3.362 31.423 1.00 66.44 93 GLU A C 1
ATOM 749 O O . GLU A 1 93 ? -20.437 3.762 32.568 1.00 66.44 93 GLU A O 1
ATOM 754 N N . ASN A 1 94 ? -20.954 2.353 30.914 1.00 66.69 94 ASN A N 1
ATOM 755 C CA . ASN A 1 94 ? -22.062 1.745 31.650 1.00 66.69 94 ASN A CA 1
ATOM 756 C C . ASN A 1 94 ? -21.604 0.968 32.895 1.00 66.69 94 ASN A C 1
ATOM 758 O O . ASN A 1 94 ? -22.335 0.892 33.879 1.00 66.69 94 ASN A O 1
ATOM 762 N N . LEU A 1 95 ? -20.402 0.383 32.880 1.00 67.25 95 LEU A N 1
ATOM 763 C CA . LEU A 1 95 ? -19.819 -0.205 34.085 1.00 67.25 95 LEU A CA 1
ATOM 764 C C . LEU A 1 95 ? -19.442 0.886 35.100 1.00 67.25 95 LEU A C 1
ATOM 766 O O . LEU A 1 95 ? -19.650 0.692 36.290 1.00 67.25 95 LEU A O 1
ATOM 770 N N . GLN A 1 96 ? -18.933 2.039 34.665 1.00 66.81 96 GLN A N 1
ATOM 771 C CA . GLN A 1 96 ? -18.599 3.157 35.555 1.00 66.81 96 GLN A CA 1
ATOM 772 C C . GLN A 1 96 ? -19.838 3.785 36.220 1.00 66.81 96 GLN A C 1
ATOM 774 O O . GLN A 1 96 ? -19.734 4.264 37.348 1.00 66.81 96 GLN A O 1
ATOM 779 N N . GLU A 1 97 ? -21.006 3.755 35.570 1.00 66.06 97 GLU A N 1
ATOM 780 C CA . GLU A 1 97 ? -22.277 4.226 36.149 1.00 66.06 97 GLU A CA 1
ATOM 781 C C . GLU A 1 97 ? -22.783 3.354 37.312 1.00 66.06 97 GLU A C 1
ATOM 783 O O . GLU A 1 97 ? -23.591 3.800 38.134 1.00 66.06 97 GLU A O 1
ATOM 788 N N . VAL A 1 98 ? -22.295 2.116 37.435 1.00 64.69 98 VAL A N 1
ATOM 789 C CA . VAL A 1 98 ? -22.603 1.267 38.586 1.00 64.69 98 VAL A CA 1
ATOM 790 C C . VAL A 1 98 ? -21.861 1.813 39.805 1.00 64.69 98 VAL A C 1
ATOM 792 O O . VAL A 1 98 ? -20.637 1.920 39.817 1.00 64.69 98 VAL A O 1
ATOM 795 N N . GLY A 1 99 ? -22.606 2.134 40.868 1.00 57.41 99 GLY A N 1
ATOM 796 C CA . GLY A 1 99 ? -22.079 2.664 42.132 1.00 57.41 99 GLY A CA 1
ATOM 797 C C . GLY A 1 99 ? -21.268 1.646 42.943 1.00 57.41 99 GLY A C 1
ATOM 798 O O . GLY A 1 99 ? -21.662 1.274 44.053 1.00 57.41 99 GLY A O 1
ATOM 799 N N . PHE A 1 100 ? -20.155 1.175 42.385 1.00 61.22 100 PHE A N 1
ATOM 800 C CA . PHE A 1 100 ? -19.206 0.278 43.024 1.00 61.22 100 PHE A CA 1
ATOM 801 C C . PHE A 1 100 ? -18.516 0.973 44.206 1.00 61.22 100 PHE A C 1
ATOM 803 O O . PHE A 1 100 ? -18.083 2.117 44.117 1.00 61.22 100 PHE A O 1
ATOM 810 N N . ILE A 1 101 ? -18.384 0.255 45.322 1.00 48.97 101 ILE A N 1
ATOM 811 C CA . ILE A 1 101 ? -17.737 0.751 46.553 1.00 48.97 101 ILE A CA 1
ATOM 812 C C . ILE A 1 101 ? -16.251 0.323 46.613 1.00 48.97 101 ILE A C 1
ATOM 814 O O . ILE A 1 101 ? -15.473 0.825 47.419 1.00 48.97 101 ILE A O 1
ATOM 818 N N . ASN A 1 102 ? -15.844 -0.621 45.760 1.00 55.44 102 ASN A N 1
ATOM 819 C CA . ASN A 1 102 ? -14.496 -1.194 45.697 1.00 55.44 102 ASN A CA 1
ATOM 820 C C . ASN A 1 102 ? -13.654 -0.560 44.570 1.00 55.44 102 ASN A C 1
ATOM 822 O O . ASN A 1 102 ? -14.074 0.391 43.925 1.00 55.44 102 ASN A O 1
ATOM 826 N N . SER A 1 103 ? -12.455 -1.088 44.309 1.00 51.62 103 SER A N 1
ATOM 827 C CA . SER A 1 103 ? -11.500 -0.542 43.327 1.00 51.62 103 SER A CA 1
ATOM 828 C C . SER A 1 103 ? -11.903 -0.700 41.849 1.00 51.62 103 SER A C 1
ATOM 830 O O . SER A 1 103 ? -11.089 -0.417 40.972 1.00 51.62 103 SER A O 1
ATOM 832 N N . ILE A 1 104 ? -13.123 -1.162 41.551 1.00 63.53 104 ILE A N 1
ATOM 833 C CA . ILE A 1 104 ? -13.590 -1.401 40.178 1.00 63.53 104 ILE A CA 1
ATOM 834 C C . ILE A 1 104 ? -13.637 -0.111 39.338 1.00 63.53 104 ILE A C 1
ATOM 836 O O . ILE A 1 104 ? -13.102 -0.152 38.233 1.00 63.53 104 ILE A O 1
ATOM 840 N N . PRO A 1 105 ? -14.155 1.040 39.818 1.00 59.31 105 PRO A N 1
ATOM 841 C CA . PRO A 1 105 ? -14.152 2.281 39.040 1.00 59.31 105 PRO A CA 1
ATOM 842 C C . PRO A 1 105 ? -12.741 2.712 38.622 1.00 59.31 105 PRO A C 1
ATOM 844 O O . PRO A 1 105 ? -12.512 3.028 37.459 1.00 59.31 105 PRO A O 1
ATOM 847 N N . LEU A 1 106 ? -11.771 2.613 39.539 1.00 53.16 106 LEU A N 1
ATOM 848 C CA . LEU A 1 106 ? -10.366 2.930 39.261 1.00 53.16 106 LEU A CA 1
ATOM 849 C C . LEU A 1 106 ? -9.746 1.959 38.240 1.00 53.16 106 LEU A C 1
ATOM 851 O O . LEU A 1 106 ? -8.957 2.362 37.387 1.00 53.16 106 LEU A O 1
ATOM 855 N N . ALA A 1 107 ? -10.094 0.671 38.308 1.00 58.03 107 ALA A N 1
ATOM 856 C CA . ALA A 1 107 ? -9.640 -0.316 37.332 1.00 58.03 107 ALA A CA 1
ATOM 857 C C . ALA A 1 107 ? -10.248 -0.073 35.938 1.00 58.03 107 ALA A C 1
ATOM 859 O O . ALA A 1 107 ? -9.550 -0.240 34.940 1.00 58.03 107 ALA A O 1
ATOM 860 N N . LEU A 1 108 ? -11.516 0.345 35.866 1.00 66.25 108 LEU A N 1
ATOM 861 C CA . LEU A 1 108 ? -12.202 0.696 34.619 1.00 66.25 108 LEU A CA 1
ATOM 862 C C . LEU A 1 108 ? -11.605 1.948 33.975 1.00 66.25 108 LEU A C 1
ATOM 864 O O . LEU A 1 108 ? -11.331 1.932 32.779 1.00 66.25 108 LEU A O 1
ATOM 868 N N . GLU A 1 109 ? -11.328 2.987 34.765 1.00 60.41 109 GLU A N 1
ATOM 869 C CA . GLU A 1 109 ? -10.623 4.192 34.308 1.00 60.41 109 GLU A CA 1
ATOM 870 C C . GLU A 1 109 ? -9.243 3.837 33.728 1.00 60.41 109 GLU A C 1
ATOM 872 O O . GLU A 1 109 ? -8.909 4.225 32.609 1.00 60.41 109 GLU A O 1
ATOM 877 N N . LYS A 1 110 ? -8.460 2.997 34.423 1.00 57.12 110 LYS A N 1
ATOM 878 C CA . LYS A 1 110 ? -7.168 2.523 33.897 1.00 57.12 110 LYS A CA 1
ATOM 879 C C . LYS A 1 110 ? -7.290 1.656 32.651 1.00 57.12 110 LYS A C 1
ATOM 881 O O . LYS A 1 110 ? -6.422 1.730 31.783 1.00 57.12 110 LYS A O 1
ATOM 886 N N . LEU A 1 111 ? -8.345 0.858 32.527 1.00 66.94 111 LEU A N 1
ATOM 887 C CA . LEU A 1 111 ? -8.597 0.069 31.323 1.00 66.94 111 LEU A CA 1
ATOM 888 C C . LEU A 1 111 ? -8.928 0.978 30.130 1.00 66.94 111 LEU A C 1
ATOM 890 O O . LEU A 1 111 ? -8.434 0.743 29.027 1.00 66.94 111 LEU A O 1
ATOM 894 N N . GLU A 1 112 ? -9.698 2.042 30.352 1.00 69.81 112 GLU A N 1
ATOM 895 C CA . GLU A 1 112 ? -10.008 3.047 29.335 1.00 69.81 112 GLU A CA 1
ATOM 896 C C . GLU A 1 112 ? -8.765 3.827 28.888 1.00 69.81 112 GLU A C 1
ATOM 898 O O . GLU A 1 112 ? -8.530 3.975 27.683 1.00 69.81 112 GLU A O 1
ATOM 903 N N . GLU A 1 113 ? -7.928 4.263 29.835 1.00 63.09 113 GLU A N 1
ATOM 904 C CA . GLU A 1 113 ? -6.645 4.914 29.552 1.00 63.09 113 GLU A CA 1
ATOM 905 C C . GLU A 1 113 ? -5.729 4.006 28.718 1.00 63.09 113 GLU A C 1
ATOM 907 O O . GLU A 1 113 ? -5.199 4.427 27.686 1.00 63.09 113 GLU A O 1
ATOM 912 N N . LEU A 1 114 ? -5.562 2.743 29.131 1.00 59.09 114 LEU A N 1
ATOM 913 C CA . LEU A 1 114 ? -4.731 1.768 28.420 1.00 59.09 114 LEU A CA 1
ATOM 914 C C . LEU A 1 114 ? -5.272 1.489 27.017 1.00 59.09 114 LEU A C 1
ATOM 916 O O . LEU A 1 114 ? -4.504 1.463 26.056 1.00 59.09 114 LEU A O 1
ATOM 920 N N . SER A 1 115 ? -6.587 1.333 26.876 1.00 74.31 115 SER A N 1
ATOM 921 C CA . SER A 1 115 ? -7.231 1.140 25.577 1.00 74.31 115 SER A CA 1
ATOM 922 C C . SER A 1 115 ? -7.002 2.334 24.652 1.00 74.31 115 SER A C 1
ATOM 924 O O . SER A 1 115 ? -6.583 2.169 23.506 1.00 74.31 115 SER A O 1
ATOM 926 N N . SER A 1 116 ? -7.203 3.549 25.162 1.00 71.81 116 SER A N 1
ATOM 927 C CA . SER A 1 116 ? -6.969 4.789 24.416 1.00 71.81 116 SER A CA 1
ATOM 928 C C . SER A 1 116 ? -5.499 4.941 24.012 1.00 71.81 116 SER A C 1
ATOM 930 O O . SER A 1 116 ? -5.201 5.367 22.893 1.00 71.81 116 SER A O 1
ATOM 932 N N . SER A 1 117 ? -4.572 4.532 24.885 1.00 61.44 117 SER A N 1
ATOM 933 C CA . SER A 1 117 ? -3.133 4.521 24.611 1.00 61.44 117 SER A CA 1
ATOM 934 C C . SER A 1 117 ? -2.764 3.530 23.502 1.00 61.44 117 SER A C 1
ATOM 936 O O . SER A 1 117 ? -2.024 3.891 22.587 1.00 61.44 117 SER A O 1
ATOM 938 N N . ILE A 1 118 ? -3.327 2.316 23.522 1.00 67.12 118 ILE A N 1
ATOM 939 C CA . ILE A 1 118 ? -3.117 1.301 22.477 1.00 67.12 118 ILE A CA 1
ATOM 940 C C . ILE A 1 118 ? -3.626 1.808 21.125 1.00 67.12 118 ILE A C 1
ATOM 942 O O . ILE A 1 118 ? -2.907 1.719 20.128 1.00 67.12 118 ILE A O 1
ATOM 946 N N . ILE A 1 119 ? -4.837 2.371 21.093 1.00 76.19 119 ILE A N 1
ATOM 947 C CA . ILE A 1 119 ? -5.436 2.928 19.873 1.00 76.19 119 ILE A CA 1
ATOM 948 C C . ILE A 1 119 ? -4.547 4.044 19.310 1.00 76.19 119 ILE A C 1
ATOM 950 O O . ILE A 1 119 ? -4.166 3.991 18.141 1.00 76.19 119 ILE A O 1
ATOM 954 N N . SER A 1 120 ? -4.138 4.994 20.153 1.00 67.12 120 SER A N 1
ATOM 955 C CA . SER A 1 120 ? -3.269 6.108 19.750 1.00 67.12 120 SER A CA 1
ATOM 956 C C . SER A 1 120 ? -1.899 5.628 19.256 1.00 67.12 120 SER A C 1
ATOM 958 O O . SER A 1 120 ? -1.368 6.139 18.271 1.00 67.12 120 SER A O 1
ATOM 960 N N . GLY A 1 121 ? -1.317 4.622 19.915 1.00 60.25 121 GLY A N 1
ATOM 961 C CA . GLY A 1 121 ? -0.049 4.023 19.504 1.00 60.25 121 GLY A CA 1
ATOM 962 C C . GLY A 1 121 ? -0.139 3.358 18.131 1.00 60.25 121 GLY A C 1
ATOM 963 O O . GLY A 1 121 ? 0.751 3.541 17.298 1.00 60.25 121 GLY A O 1
ATOM 964 N N . TYR A 1 122 ? -1.230 2.636 17.864 1.00 72.44 122 TYR A N 1
ATOM 965 C CA . TYR A 1 122 ? -1.486 2.034 16.556 1.00 72.44 122 TYR A CA 1
ATOM 966 C C . TYR A 1 122 ? -1.681 3.098 15.467 1.00 72.44 122 TYR A C 1
ATOM 968 O O . TYR A 1 122 ? -1.069 3.005 14.403 1.00 72.44 122 TYR A O 1
ATOM 976 N N . GLU A 1 123 ? -2.458 4.147 15.748 1.00 72.56 123 GLU A N 1
ATOM 977 C CA . GLU A 1 123 ? -2.652 5.276 14.829 1.00 72.56 123 GLU A CA 1
ATOM 978 C C . GLU A 1 123 ? -1.328 5.942 14.452 1.00 72.56 123 GLU A C 1
ATOM 980 O O . GLU A 1 123 ? -1.048 6.127 13.267 1.00 72.56 123 GLU A O 1
ATOM 985 N N . ALA A 1 124 ? -0.468 6.220 15.433 1.00 67.38 124 ALA A N 1
ATOM 986 C CA . ALA A 1 124 ? 0.837 6.827 15.190 1.00 67.38 124 ALA A CA 1
ATOM 987 C C . ALA A 1 124 ? 1.744 5.946 14.311 1.00 67.38 124 ALA A C 1
ATOM 989 O O . ALA A 1 124 ? 2.510 6.459 13.490 1.00 67.38 124 ALA A O 1
ATOM 990 N N . ILE A 1 125 ? 1.672 4.618 14.460 1.00 68.75 125 ILE A N 1
ATOM 991 C CA . ILE A 1 125 ? 2.396 3.676 13.593 1.00 68.75 125 ILE A CA 1
ATOM 992 C C . ILE A 1 125 ? 1.844 3.746 12.169 1.00 68.75 125 ILE A C 1
ATOM 994 O O . ILE A 1 125 ? 2.619 3.890 11.221 1.00 68.75 125 ILE A O 1
ATOM 998 N N . CYS A 1 126 ? 0.521 3.693 12.008 1.00 74.19 126 CYS A N 1
ATOM 999 C CA . CYS A 1 126 ? -0.122 3.797 10.702 1.00 74.19 126 CYS A CA 1
ATOM 1000 C C . CYS A 1 126 ? 0.233 5.111 10.001 1.00 74.19 126 CYS A C 1
ATOM 1002 O O . CYS A 1 126 ? 0.579 5.094 8.823 1.00 74.19 126 CYS A O 1
ATOM 1004 N N . GLU A 1 127 ? 0.195 6.243 10.702 1.00 73.81 127 GLU A N 1
ATOM 1005 C CA . GLU A 1 127 ? 0.557 7.550 10.146 1.00 73.81 127 GLU A CA 1
ATOM 1006 C C . GLU A 1 127 ? 1.994 7.594 9.637 1.00 73.81 127 GLU A C 1
ATOM 1008 O O . GLU A 1 127 ? 2.237 8.043 8.515 1.00 73.81 127 GLU A O 1
ATOM 1013 N N . LYS A 1 128 ? 2.943 7.071 10.419 1.00 71.06 128 LYS A N 1
ATOM 1014 C CA . LYS A 1 128 ? 4.348 6.989 10.005 1.00 71.06 128 LYS A CA 1
ATOM 1015 C C . LYS A 1 128 ? 4.531 6.097 8.780 1.00 71.06 128 LYS A C 1
ATOM 1017 O O . LYS A 1 128 ? 5.262 6.476 7.868 1.00 71.06 128 LYS A O 1
ATOM 1022 N N . LEU A 1 129 ? 3.860 4.945 8.735 1.00 73.88 129 LEU A N 1
ATOM 1023 C CA . LEU A 1 129 ? 3.907 4.042 7.582 1.00 73.88 129 LEU A CA 1
ATOM 1024 C C . LEU A 1 129 ? 3.329 4.703 6.329 1.00 73.88 129 LEU A C 1
ATOM 1026 O O . LEU A 1 129 ? 3.961 4.663 5.279 1.00 73.88 129 LEU A O 1
ATOM 1030 N N . MET A 1 130 ? 2.176 5.364 6.444 1.00 76.38 130 MET A N 1
ATOM 1031 C CA . MET A 1 130 ? 1.547 6.068 5.323 1.00 76.38 130 MET A CA 1
ATOM 1032 C C . MET A 1 130 ? 2.421 7.208 4.804 1.00 76.38 130 MET A C 1
ATOM 1034 O O . MET A 1 130 ? 2.595 7.340 3.597 1.00 76.38 130 ME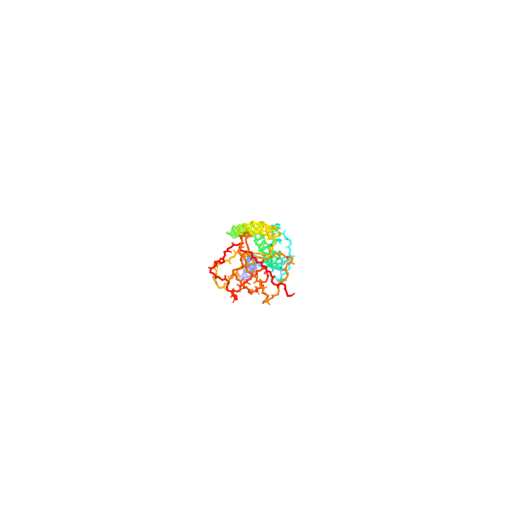T A O 1
ATOM 1038 N N . SER A 1 131 ? 3.017 8.002 5.696 1.00 76.25 131 SER A N 1
ATOM 1039 C CA . SER A 1 131 ? 3.944 9.062 5.292 1.00 76.25 131 SER A CA 1
ATOM 1040 C C . SER A 1 131 ? 5.185 8.503 4.591 1.00 76.25 131 SER A C 1
ATOM 1042 O O . SER A 1 131 ? 5.675 9.123 3.649 1.00 76.25 131 SER A O 1
ATOM 1044 N N . LEU A 1 132 ? 5.689 7.346 5.027 1.00 79.31 132 LEU A N 1
ATOM 1045 C CA . LEU A 1 132 ? 6.828 6.684 4.394 1.00 79.31 132 LEU A CA 1
ATOM 1046 C C . LEU A 1 132 ? 6.466 6.145 3.005 1.00 79.31 132 LEU A C 1
ATOM 1048 O O . LEU A 1 132 ? 7.254 6.310 2.075 1.00 79.31 132 LEU A O 1
ATOM 1052 N N . ILE A 1 133 ? 5.283 5.543 2.853 1.00 83.69 133 ILE A N 1
ATOM 1053 C CA . ILE A 1 133 ? 4.768 5.070 1.561 1.00 83.69 133 ILE A CA 1
ATOM 1054 C C . ILE A 1 133 ? 4.588 6.247 0.597 1.00 83.69 133 ILE A C 1
ATOM 1056 O O . ILE A 1 133 ? 5.117 6.200 -0.506 1.00 83.69 133 ILE A O 1
ATOM 1060 N N . ASP A 1 134 ? 3.937 7.334 1.019 1.00 83.00 134 ASP A N 1
ATOM 1061 C CA . ASP A 1 134 ? 3.748 8.532 0.185 1.00 83.00 134 ASP A CA 1
ATOM 1062 C C . ASP A 1 134 ? 5.087 9.147 -0.250 1.00 83.00 134 ASP A C 1
ATOM 1064 O O . ASP A 1 134 ? 5.278 9.493 -1.416 1.00 83.00 134 ASP A O 1
ATOM 1068 N N . GLN A 1 135 ? 6.063 9.221 0.661 1.00 87.12 135 GLN A N 1
ATOM 1069 C CA . GLN A 1 135 ? 7.407 9.687 0.328 1.00 87.12 135 GLN A CA 1
ATOM 1070 C C . GLN A 1 135 ? 8.094 8.770 -0.693 1.00 87.12 135 GLN A C 1
ATOM 1072 O O . GLN A 1 135 ? 8.770 9.264 -1.597 1.00 87.12 135 GLN A O 1
ATOM 1077 N N . LYS A 1 136 ? 7.941 7.448 -0.561 1.00 88.31 136 LYS A N 1
ATOM 1078 C CA . LYS A 1 136 ? 8.504 6.477 -1.505 1.00 88.31 136 LYS A CA 1
ATOM 1079 C C . LYS A 1 136 ? 7.829 6.547 -2.867 1.00 88.31 136 LYS A C 1
ATOM 1081 O O . LYS A 1 136 ? 8.543 6.573 -3.860 1.00 88.31 136 LYS A O 1
ATOM 1086 N N . ASN A 1 137 ? 6.509 6.677 -2.912 1.00 86.69 137 ASN A N 1
ATOM 1087 C CA . ASN A 1 137 ? 5.764 6.832 -4.158 1.00 86.69 137 ASN A CA 1
ATOM 1088 C C . ASN A 1 137 ? 6.194 8.105 -4.890 1.00 86.69 137 ASN A C 1
ATOM 1090 O O . ASN A 1 137 ? 6.602 8.028 -6.037 1.00 86.69 137 ASN A O 1
ATOM 1094 N N . LYS A 1 138 ? 6.291 9.247 -4.197 1.00 89.25 138 LYS A N 1
ATOM 1095 C CA . LYS A 1 138 ? 6.814 10.492 -4.793 1.00 89.25 138 LYS A CA 1
ATOM 1096 C C . LYS A 1 138 ? 8.234 10.354 -5.346 1.00 89.25 138 LYS A C 1
ATOM 1098 O O . LYS A 1 138 ? 8.568 10.979 -6.351 1.00 89.25 138 LYS A O 1
ATOM 1103 N N . GLN A 1 139 ? 9.093 9.579 -4.678 1.00 90.94 139 GLN A N 1
ATOM 1104 C CA . GLN A 1 139 ? 10.433 9.280 -5.189 1.00 90.94 139 GLN A CA 1
ATOM 1105 C C . GLN A 1 139 ? 10.362 8.434 -6.464 1.00 90.94 139 GLN A C 1
ATOM 1107 O O . GLN A 1 139 ? 11.045 8.762 -7.431 1.00 90.94 139 GLN A O 1
ATOM 1112 N N . THR A 1 140 ? 9.537 7.387 -6.472 1.00 89.06 140 THR A N 1
ATOM 1113 C CA . THR A 1 140 ? 9.312 6.530 -7.641 1.00 89.06 140 THR A CA 1
ATOM 1114 C C . THR A 1 140 ? 8.756 7.329 -8.815 1.00 89.06 140 THR A C 1
ATOM 1116 O O . THR A 1 140 ? 9.360 7.287 -9.879 1.00 89.06 140 THR A O 1
ATOM 1119 N N . ASP A 1 141 ? 7.715 8.139 -8.609 1.00 89.56 141 ASP A N 1
ATOM 1120 C CA . ASP A 1 141 ? 7.087 8.968 -9.648 1.00 89.56 141 ASP A CA 1
ATOM 1121 C C . ASP A 1 141 ? 8.096 9.936 -10.290 1.00 89.56 141 ASP A C 1
ATOM 1123 O O . ASP A 1 141 ? 8.134 10.121 -11.506 1.00 89.56 141 ASP A O 1
ATOM 1127 N N . SER A 1 142 ? 8.960 10.548 -9.472 1.00 91.75 142 SER A N 1
ATOM 1128 C CA . SER A 1 142 ? 10.013 11.453 -9.948 1.00 91.75 142 SER A CA 1
ATOM 1129 C C . SER A 1 142 ? 11.068 10.724 -10.788 1.00 91.75 142 SER A C 1
ATOM 1131 O O . SER A 1 142 ? 11.498 11.221 -11.832 1.00 91.75 142 SER A O 1
ATOM 1133 N N . ILE A 1 143 ? 11.469 9.523 -10.358 1.00 90.44 143 ILE A N 1
ATOM 1134 C CA . ILE A 1 143 ? 12.407 8.672 -11.100 1.00 90.44 143 ILE A CA 1
ATOM 1135 C C . ILE A 1 143 ? 11.776 8.210 -12.414 1.00 90.44 143 ILE A C 1
ATOM 1137 O O . ILE A 1 143 ? 12.418 8.294 -13.458 1.00 90.44 143 ILE A O 1
ATOM 1141 N N . GLU A 1 144 ? 10.525 7.763 -12.378 1.00 89.31 144 GLU A N 1
ATOM 1142 C CA . GLU A 1 144 ? 9.783 7.320 -13.552 1.00 89.31 144 GLU A CA 1
ATOM 1143 C C . GLU A 1 144 ? 9.660 8.444 -14.585 1.00 89.31 144 GLU A C 1
ATOM 1145 O O . GLU A 1 144 ? 9.986 8.246 -15.756 1.00 89.31 144 GLU A O 1
ATOM 1150 N N . TYR A 1 145 ? 9.291 9.651 -14.148 1.00 90.88 145 TYR A N 1
ATOM 1151 C CA . TYR A 1 145 ? 9.273 10.834 -15.004 1.00 90.88 145 TYR A CA 1
ATOM 1152 C C . TYR A 1 145 ? 10.637 11.082 -15.664 1.00 90.88 145 TYR A C 1
ATOM 1154 O O . TYR A 1 145 ? 10.710 11.279 -16.878 1.00 90.88 145 TYR A O 1
ATOM 1162 N N . ALA A 1 146 ? 11.727 11.040 -14.891 1.00 90.06 146 ALA A N 1
ATOM 1163 C CA . ALA A 1 146 ? 13.071 11.269 -15.414 1.00 90.06 146 ALA A CA 1
ATOM 1164 C C . ALA A 1 146 ? 13.493 10.203 -16.440 1.00 90.06 146 ALA A C 1
ATOM 1166 O O . ALA A 1 146 ? 14.082 10.542 -17.468 1.00 90.06 146 ALA A O 1
ATOM 1167 N N . ILE A 1 147 ? 13.171 8.929 -16.193 1.00 90.38 147 ILE A N 1
ATOM 1168 C CA . ILE A 1 147 ? 13.465 7.823 -17.115 1.00 90.38 147 ILE A CA 1
ATOM 1169 C C . ILE A 1 147 ? 12.644 7.965 -18.400 1.00 90.38 147 ILE A C 1
ATOM 1171 O O . ILE A 1 147 ? 13.199 7.836 -19.491 1.00 90.38 147 ILE A O 1
ATOM 1175 N N . ASN A 1 148 ? 11.352 8.279 -18.294 1.00 89.44 148 ASN A N 1
ATOM 1176 C CA . ASN A 1 148 ? 10.480 8.480 -19.452 1.00 89.44 148 ASN A CA 1
ATOM 1177 C C . ASN A 1 148 ? 10.942 9.664 -20.309 1.00 89.44 148 ASN A C 1
ATOM 1179 O O . ASN A 1 148 ? 11.049 9.542 -21.529 1.00 89.44 148 ASN A O 1
ATOM 1183 N N . TYR A 1 149 ? 11.307 10.780 -19.676 1.00 90.12 149 TYR A N 1
ATOM 1184 C CA . TYR A 1 149 ? 11.889 11.933 -20.362 1.00 90.12 149 TYR A CA 1
ATOM 1185 C C . TYR A 1 149 ? 13.197 11.572 -21.086 1.00 90.12 149 TYR A C 1
ATOM 1187 O O . TYR A 1 149 ? 13.430 11.986 -22.224 1.00 90.12 149 TYR A O 1
ATOM 1195 N N . LEU A 1 150 ? 14.053 10.764 -20.451 1.00 88.88 150 LEU A N 1
ATOM 1196 C CA . LEU A 1 150 ? 15.291 10.281 -21.060 1.00 88.88 150 LEU A CA 1
ATOM 1197 C C . LEU A 1 150 ? 15.020 9.359 -22.260 1.00 88.88 150 LEU A C 1
ATOM 1199 O O . LEU A 1 150 ? 15.738 9.445 -23.254 1.00 88.88 150 LEU A O 1
ATOM 1203 N N . ALA A 1 151 ? 14.002 8.498 -22.184 1.00 87.88 151 ALA A N 1
ATOM 1204 C CA . ALA A 1 151 ? 13.639 7.557 -23.246 1.00 87.88 151 ALA A CA 1
ATOM 1205 C C . ALA A 1 151 ? 13.198 8.308 -24.505 1.00 87.88 151 ALA A C 1
ATOM 1207 O O . ALA A 1 151 ? 13.757 8.095 -25.584 1.00 87.88 151 ALA A O 1
ATOM 1208 N N . GLN A 1 152 ? 12.298 9.280 -24.327 1.00 86.75 152 GLN A N 1
ATOM 1209 C CA . GLN A 1 152 ? 11.800 10.145 -25.395 1.00 86.75 152 GLN A CA 1
ATOM 1210 C C . GLN A 1 152 ? 12.932 10.920 -26.083 1.00 86.75 152 GLN A C 1
ATOM 1212 O O . GLN A 1 152 ? 12.999 10.956 -27.310 1.00 86.75 152 GLN A O 1
ATOM 1217 N N . ASN A 1 153 ? 13.869 11.483 -25.315 1.00 87.06 153 ASN A N 1
ATOM 1218 C CA . ASN A 1 153 ? 14.968 12.274 -25.877 1.00 87.06 153 ASN A CA 1
ATOM 1219 C C . ASN A 1 153 ? 16.074 11.436 -26.528 1.00 87.06 153 ASN A C 1
ATOM 1221 O O . ASN A 1 153 ? 16.753 11.916 -27.434 1.00 87.06 153 ASN A O 1
ATOM 1225 N N . ASN A 1 154 ? 16.269 10.193 -26.084 1.00 85.19 154 ASN A N 1
ATOM 1226 C CA . ASN A 1 154 ? 17.310 9.307 -26.608 1.00 85.19 154 ASN A CA 1
ATOM 1227 C C . ASN A 1 154 ? 16.823 8.362 -27.713 1.00 85.19 154 ASN A C 1
ATOM 1229 O O . ASN A 1 154 ? 17.618 7.528 -28.171 1.00 85.19 154 ASN A O 1
ATOM 1233 N N . GLY A 1 155 ? 15.552 8.485 -28.116 1.00 85.38 155 GLY A N 1
ATOM 1234 C CA . GLY A 1 155 ? 14.913 7.634 -29.117 1.00 85.38 155 GLY A CA 1
ATOM 1235 C C . GLY A 1 155 ? 14.899 6.163 -28.708 1.00 85.38 155 GLY A C 1
ATOM 1236 O O . GLY A 1 155 ? 15.185 5.305 -29.537 1.00 85.38 155 GLY A O 1
ATOM 1237 N N . ALA A 1 156 ? 14.669 5.881 -27.424 1.00 90.38 156 ALA A N 1
ATOM 1238 C CA . ALA A 1 156 ? 14.571 4.529 -26.886 1.00 90.38 156 ALA A CA 1
ATOM 1239 C C . ALA A 1 156 ? 13.128 4.232 -26.461 1.00 90.38 156 ALA A C 1
ATOM 1241 O O . ALA A 1 156 ? 12.452 5.109 -25.932 1.00 90.38 156 ALA A O 1
ATOM 1242 N N . ASP A 1 157 ? 12.693 2.982 -26.621 1.00 92.00 157 ASP A N 1
ATOM 1243 C CA . ASP A 1 157 ? 11.392 2.510 -26.121 1.00 92.00 157 ASP A CA 1
ATOM 1244 C C . ASP A 1 157 ? 11.433 2.266 -24.605 1.00 92.00 157 ASP A C 1
ATOM 1246 O O . ASP A 1 157 ? 10.412 2.166 -23.927 1.00 92.00 157 ASP A O 1
ATOM 1250 N N . GLY A 1 158 ? 12.640 2.148 -24.056 1.00 93.00 158 GLY A N 1
ATOM 1251 C CA . GLY A 1 158 ? 12.864 1.951 -22.641 1.00 93.00 158 GLY A CA 1
ATOM 1252 C C . GLY A 1 158 ? 14.322 1.699 -22.302 1.00 93.00 158 GLY A C 1
ATOM 1253 O O . GLY A 1 158 ? 15.222 1.875 -23.128 1.00 93.00 158 GLY A O 1
ATOM 1254 N N . PHE A 1 159 ? 14.555 1.255 -21.072 1.00 94.75 159 PHE A N 1
ATOM 1255 C CA . PHE A 1 159 ? 15.887 1.019 -20.533 1.00 94.75 159 PHE A CA 1
ATOM 1256 C C . PHE A 1 159 ? 15.946 -0.222 -19.654 1.00 94.75 159 PHE A C 1
ATOM 1258 O O . PHE A 1 159 ? 14.984 -0.598 -18.982 1.00 94.75 159 PHE A O 1
ATOM 1265 N N . VAL A 1 160 ? 17.129 -0.826 -19.607 1.00 94.56 160 VAL A N 1
ATOM 1266 C CA . VAL A 1 160 ? 17.460 -1.827 -18.595 1.00 94.56 160 VAL A CA 1
ATOM 1267 C C . VAL A 1 160 ? 17.610 -1.121 -17.247 1.00 94.56 160 VAL A C 1
ATOM 1269 O O . VAL A 1 160 ? 18.448 -0.241 -17.107 1.00 94.56 160 VAL A O 1
ATOM 1272 N N . ILE A 1 161 ? 16.823 -1.494 -16.241 1.00 92.81 161 ILE A N 1
ATOM 1273 C CA . ILE A 1 161 ? 16.869 -0.865 -14.910 1.00 92.81 161 ILE A CA 1
ATOM 1274 C C . ILE A 1 161 ? 17.703 -1.684 -13.935 1.00 92.81 161 ILE A C 1
ATOM 1276 O O . ILE A 1 161 ? 18.475 -1.129 -13.155 1.00 92.81 161 ILE A O 1
ATOM 1280 N N . ASP A 1 162 ? 17.577 -3.008 -13.989 1.00 91.25 162 ASP A N 1
ATOM 1281 C CA . ASP A 1 162 ? 18.282 -3.898 -13.074 1.00 91.25 162 ASP A CA 1
ATOM 1282 C C . ASP A 1 162 ? 18.875 -5.094 -13.812 1.00 91.25 162 ASP A C 1
ATOM 1284 O O . ASP A 1 162 ? 18.212 -5.760 -14.611 1.00 91.25 162 ASP A O 1
ATOM 1288 N N . ILE A 1 163 ? 20.141 -5.364 -13.500 1.00 90.50 163 ILE A N 1
ATOM 1289 C CA . ILE A 1 163 ? 20.943 -6.462 -14.046 1.00 90.50 163 ILE A CA 1
ATOM 1290 C C . ILE A 1 163 ? 21.467 -7.411 -12.958 1.00 90.50 163 ILE A C 1
ATOM 1292 O O . ILE A 1 163 ? 22.238 -8.323 -13.258 1.00 90.50 163 ILE A O 1
ATOM 1296 N N . ARG A 1 164 ? 21.119 -7.186 -11.683 1.00 87.62 164 ARG A N 1
ATOM 1297 C CA . ARG A 1 164 ? 21.681 -7.926 -10.538 1.00 87.62 164 ARG A CA 1
ATOM 1298 C C . ARG A 1 164 ? 21.357 -9.417 -10.600 1.00 87.62 164 ARG A C 1
ATOM 1300 O O . ARG A 1 164 ? 22.147 -10.233 -10.134 1.00 87.62 164 ARG A O 1
ATOM 1307 N N . GLN A 1 165 ? 20.230 -9.781 -11.207 1.00 80.44 165 GLN A N 1
ATOM 1308 C CA . GLN A 1 165 ? 19.878 -11.164 -11.506 1.00 80.44 165 GLN A CA 1
ATOM 1309 C C . GLN A 1 165 ? 20.319 -11.498 -12.936 1.00 80.44 165 GLN A C 1
ATOM 1311 O O . GLN A 1 165 ? 19.648 -11.190 -13.910 1.00 80.44 165 GLN A O 1
ATOM 1316 N N . SER A 1 166 ? 21.472 -12.150 -13.084 1.00 65.94 166 SER A N 1
ATOM 1317 C CA . SER A 1 166 ? 22.127 -12.355 -14.390 1.00 65.94 166 SER A CA 1
ATOM 1318 C C . SER A 1 166 ? 21.296 -13.116 -15.439 1.00 65.94 166 SER A C 1
ATOM 1320 O O . SER A 1 166 ? 21.586 -13.016 -16.634 1.00 65.94 166 SER A O 1
ATOM 1322 N N . ALA A 1 167 ? 20.270 -13.862 -15.015 1.00 74.25 167 ALA A N 1
ATOM 1323 C CA . ALA A 1 167 ? 19.350 -14.597 -15.885 1.00 74.25 167 ALA A CA 1
ATOM 1324 C C . ALA A 1 167 ? 18.048 -13.836 -16.214 1.00 74.25 167 ALA A C 1
ATOM 1326 O O . ALA A 1 167 ? 17.318 -14.256 -17.116 1.00 74.25 167 ALA A O 1
ATOM 1327 N N . GLN A 1 168 ? 17.751 -12.747 -15.500 1.00 85.81 168 GLN A N 1
ATOM 1328 C CA . GLN A 1 168 ? 16.498 -12.006 -15.606 1.00 85.81 168 GLN A CA 1
ATOM 1329 C C . GLN A 1 168 ? 16.757 -10.508 -15.446 1.00 85.81 168 GLN A C 1
ATOM 1331 O O . GLN A 1 168 ? 17.143 -10.030 -14.385 1.00 85.81 168 GLN A O 1
ATOM 1336 N N . LEU A 1 169 ? 16.542 -9.768 -16.525 1.00 92.44 169 LEU A N 1
ATOM 1337 C CA . LEU A 1 169 ? 16.670 -8.316 -16.532 1.00 92.44 169 LEU A CA 1
ATOM 1338 C C . LEU A 1 169 ? 15.346 -7.697 -16.091 1.00 92.44 169 LEU A C 1
ATOM 1340 O O . LEU A 1 169 ? 14.286 -8.212 -16.453 1.00 92.44 169 LEU A O 1
ATOM 1344 N N . ILE A 1 170 ? 15.408 -6.581 -15.370 1.00 93.81 170 ILE A N 1
ATOM 1345 C CA . ILE A 1 170 ? 14.247 -5.711 -15.161 1.00 93.81 170 ILE A CA 1
ATOM 1346 C C . ILE A 1 170 ? 14.345 -4.563 -16.148 1.00 93.81 170 ILE A C 1
ATOM 1348 O O . ILE A 1 170 ? 15.399 -3.934 -16.280 1.00 93.81 170 ILE A O 1
ATOM 1352 N N . ILE A 1 171 ? 13.248 -4.309 -16.846 1.00 93.56 171 ILE A N 1
ATOM 1353 C CA . ILE A 1 171 ? 13.162 -3.316 -17.905 1.00 93.56 171 ILE A CA 1
ATOM 1354 C C . ILE A 1 171 ? 12.048 -2.345 -17.571 1.00 93.56 171 ILE A C 1
ATOM 1356 O O . ILE A 1 171 ? 10.970 -2.740 -17.137 1.00 93.56 171 ILE A O 1
ATOM 1360 N N . HIS A 1 172 ? 12.331 -1.075 -17.811 1.00 93.25 172 HIS A N 1
ATOM 1361 C CA . HIS A 1 172 ? 11.332 -0.025 -17.850 1.00 93.25 172 HIS A CA 1
ATOM 1362 C C . HIS A 1 172 ? 11.049 0.300 -19.305 1.00 93.25 172 HIS A C 1
ATOM 1364 O O . HIS A 1 172 ? 11.992 0.559 -20.053 1.00 93.25 172 HIS A O 1
ATOM 1370 N N . LEU A 1 173 ? 9.783 0.283 -19.702 1.00 91.44 173 LEU A N 1
ATOM 1371 C CA . LEU A 1 173 ? 9.346 0.763 -21.009 1.00 91.44 173 LEU A CA 1
ATOM 1372 C C . LEU A 1 173 ? 8.522 2.028 -20.821 1.00 91.44 173 LEU A C 1
ATOM 1374 O O . LEU A 1 173 ? 7.903 2.220 -19.776 1.00 91.44 173 LEU A O 1
ATOM 1378 N N . SER A 1 174 ? 8.513 2.887 -21.834 1.00 88.69 174 SER A N 1
ATOM 1379 C CA . SER A 1 174 ? 7.636 4.051 -21.826 1.00 88.69 174 SER A CA 1
ATOM 1380 C C . SER A 1 174 ? 6.165 3.623 -21.694 1.00 88.69 174 SER A C 1
ATOM 1382 O O . SER A 1 174 ? 5.766 2.625 -22.295 1.00 88.69 174 SER A O 1
ATOM 1384 N N . PRO A 1 175 ? 5.342 4.370 -20.938 1.00 84.06 175 PRO A N 1
ATOM 1385 C CA . PRO A 1 175 ? 3.972 3.969 -20.599 1.00 84.06 175 PRO A CA 1
ATOM 1386 C C . PRO A 1 175 ? 3.049 3.823 -21.818 1.00 84.06 175 PRO A C 1
ATOM 1388 O O . PRO A 1 175 ? 2.084 3.065 -21.776 1.00 84.06 175 PRO A O 1
ATOM 1391 N N . ASP A 1 176 ? 3.369 4.496 -22.925 1.00 84.19 176 ASP A N 1
ATOM 1392 C CA . ASP A 1 176 ? 2.604 4.430 -24.176 1.00 84.19 176 ASP A CA 1
ATOM 1393 C C . ASP A 1 176 ? 2.812 3.111 -24.945 1.00 84.19 176 ASP A C 1
ATOM 1395 O O . ASP A 1 176 ? 2.165 2.854 -25.963 1.00 84.19 176 ASP A O 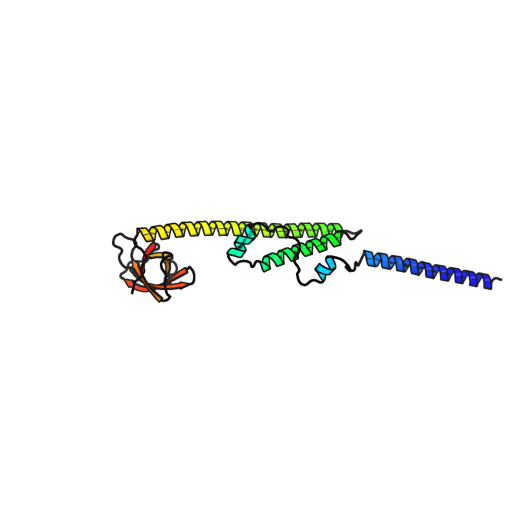1
ATOM 1399 N N . ILE A 1 177 ? 3.727 2.261 -24.474 1.00 85.50 177 ILE A N 1
ATOM 1400 C CA . ILE A 1 177 ? 4.157 1.050 -25.157 1.00 85.50 177 ILE A CA 1
ATOM 1401 C C . ILE A 1 177 ? 3.504 -0.173 -24.518 1.00 85.50 177 ILE A C 1
ATOM 1403 O O . ILE A 1 177 ? 3.905 -0.659 -23.461 1.00 85.50 177 ILE A O 1
ATOM 1407 N N . LEU A 1 178 ? 2.518 -0.731 -25.217 1.00 85.44 178 LEU A N 1
ATOM 1408 C CA . LEU A 1 178 ? 1.875 -1.981 -24.822 1.00 85.44 178 LEU A CA 1
ATOM 1409 C C . LEU A 1 178 ? 2.694 -3.182 -25.298 1.00 85.44 178 LEU A C 1
ATOM 1411 O O . LEU A 1 178 ? 2.920 -3.369 -26.494 1.00 85.44 178 LEU A O 1
ATOM 1415 N N . VAL A 1 179 ? 3.093 -4.041 -24.359 1.00 88.81 179 VAL A N 1
ATOM 1416 C CA . VAL A 1 179 ? 3.882 -5.242 -24.650 1.00 88.81 179 VAL A CA 1
ATOM 1417 C C . VAL A 1 179 ? 3.106 -6.500 -24.306 1.00 88.81 179 VAL A C 1
ATOM 1419 O O . VAL A 1 179 ? 2.582 -6.661 -23.208 1.00 88.81 179 VAL A O 1
ATOM 1422 N N . THR A 1 180 ? 3.078 -7.444 -25.242 1.00 90.69 180 THR A N 1
ATOM 1423 C CA . THR A 1 180 ? 2.544 -8.786 -25.009 1.00 90.69 180 THR A CA 1
ATOM 1424 C C . THR A 1 180 ? 3.624 -9.726 -24.487 1.00 90.69 180 THR A C 1
ATOM 1426 O O . THR A 1 180 ? 4.791 -9.644 -24.880 1.00 90.69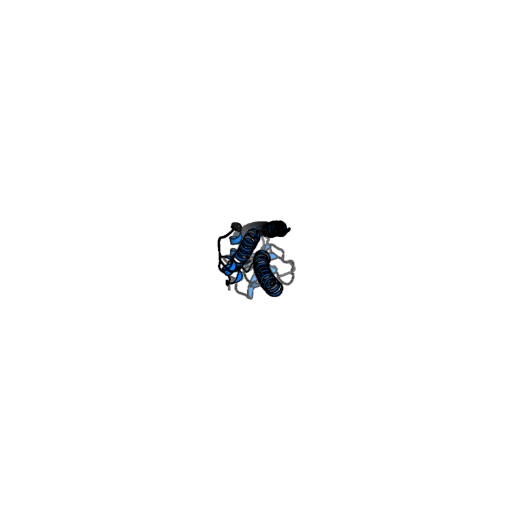 180 THR A O 1
ATOM 1429 N N . LYS A 1 181 ? 3.229 -10.698 -23.661 1.00 91.81 181 LYS A N 1
ATOM 1430 C CA . LYS A 1 181 ? 4.130 -11.757 -23.193 1.00 91.81 181 LYS A CA 1
ATOM 1431 C C . LYS A 1 181 ? 4.812 -12.466 -24.364 1.00 91.81 181 LYS A C 1
ATOM 1433 O O . LYS A 1 181 ? 4.155 -12.957 -25.276 1.00 91.81 181 LYS A O 1
ATOM 1438 N N . GLY A 1 182 ? 6.136 -12.555 -24.299 1.00 91.50 182 GLY A N 1
ATOM 1439 C CA . GLY A 1 182 ? 6.966 -13.188 -25.314 1.00 91.50 182 GLY A CA 1
ATOM 1440 C C . GLY A 1 182 ? 7.437 -12.261 -26.436 1.00 91.50 182 GLY A C 1
ATOM 1441 O O . GLY A 1 182 ? 8.156 -12.751 -27.308 1.00 91.50 182 GLY A O 1
ATOM 1442 N N . ALA A 1 183 ? 7.086 -10.969 -26.410 1.00 93.62 183 ALA A N 1
ATOM 1443 C CA . ALA A 1 183 ? 7.589 -9.976 -27.357 1.00 93.62 183 ALA A CA 1
ATOM 1444 C C . ALA A 1 183 ? 9.124 -9.911 -27.355 1.00 93.62 183 ALA A C 1
ATOM 1446 O O . ALA A 1 183 ? 9.773 -10.175 -26.339 1.00 93.62 183 ALA A O 1
ATOM 1447 N N . ILE A 1 184 ? 9.701 -9.566 -28.505 1.00 95.06 184 ILE A N 1
ATOM 1448 C CA . ILE A 1 184 ? 11.150 -9.523 -28.701 1.00 95.06 184 ILE A CA 1
ATOM 1449 C C . ILE A 1 184 ? 11.614 -8.068 -28.736 1.00 95.06 184 ILE A C 1
ATOM 1451 O O . ILE A 1 184 ? 11.066 -7.248 -29.468 1.00 95.06 184 ILE A O 1
ATOM 1455 N N . ALA A 1 185 ? 12.674 -7.777 -27.989 1.00 95.19 185 ALA A N 1
ATOM 1456 C CA . ALA A 1 185 ? 13.352 -6.489 -28.009 1.00 95.19 185 ALA A CA 1
ATOM 1457 C C . ALA A 1 185 ? 14.863 -6.665 -28.185 1.00 95.19 185 ALA A C 1
ATOM 1459 O O . ALA A 1 185 ? 15.423 -7.749 -27.987 1.00 95.19 185 ALA A O 1
ATOM 1460 N N . GLN A 1 186 ? 15.531 -5.587 -28.571 1.00 95.25 186 GLN A N 1
ATOM 1461 C CA . GLN A 1 186 ? 16.980 -5.482 -28.604 1.00 95.25 186 GLN A CA 1
ATOM 1462 C C . GLN A 1 186 ? 17.460 -4.574 -27.484 1.00 95.25 186 GLN A C 1
ATOM 1464 O O . GLN A 1 186 ? 16.868 -3.533 -27.220 1.00 95.25 186 GLN A O 1
ATOM 1469 N N . VAL A 1 187 ? 18.554 -4.983 -26.852 1.00 94.94 187 VAL A N 1
ATOM 1470 C CA . VAL A 1 187 ? 19.317 -4.149 -25.929 1.00 94.94 187 VAL A CA 1
ATOM 1471 C C . VAL A 1 187 ? 20.492 -3.569 -26.697 1.00 94.94 187 VAL A C 1
ATOM 1473 O O . VAL A 1 187 ? 21.272 -4.322 -27.291 1.00 94.94 187 VAL A O 1
ATOM 1476 N N . LEU A 1 188 ? 20.618 -2.249 -26.679 1.00 94.75 188 LEU A N 1
ATOM 1477 C CA . LEU A 1 188 ? 21.673 -1.496 -27.337 1.00 94.75 188 LEU A CA 1
ATOM 1478 C C . LEU A 1 188 ? 22.476 -0.743 -26.286 1.00 94.75 188 LEU A C 1
ATOM 1480 O O . LEU A 1 188 ? 21.929 -0.284 -25.280 1.00 94.75 188 LEU A O 1
ATOM 1484 N N . LYS A 1 189 ? 23.776 -0.593 -26.530 1.00 94.44 189 LYS A N 1
ATOM 1485 C CA . LYS A 1 189 ? 24.630 0.185 -25.642 1.00 94.44 189 LYS A CA 1
ATOM 1486 C C . LYS A 1 189 ? 24.128 1.615 -25.591 1.00 94.44 189 LYS A C 1
ATOM 1488 O O . LYS A 1 189 ? 23.826 2.200 -26.631 1.00 94.44 189 LYS A O 1
ATOM 1493 N N . ASN A 1 190 ? 24.038 2.179 -24.392 1.00 90.62 190 ASN A N 1
ATOM 1494 C CA . ASN A 1 190 ? 23.742 3.598 -24.256 1.00 90.62 190 ASN A CA 1
ATOM 1495 C C . ASN A 1 190 ? 24.991 4.441 -24.542 1.00 90.62 190 ASN A C 1
ATOM 1497 O O . ASN A 1 190 ? 25.591 5.042 -23.655 1.00 90.62 190 ASN A O 1
ATOM 1501 N N . ASP A 1 191 ? 25.404 4.428 -25.804 1.00 87.50 191 ASP A N 1
ATOM 1502 C CA . ASP A 1 191 ? 26.513 5.195 -26.345 1.00 87.50 191 ASP A CA 1
ATOM 1503 C C . ASP A 1 191 ? 26.101 5.830 -27.693 1.00 87.50 191 ASP A C 1
ATOM 1505 O O . ASP A 1 191 ? 25.038 5.504 -28.243 1.00 87.50 191 ASP A O 1
ATOM 1509 N N . PRO A 1 192 ? 26.910 6.751 -28.247 1.00 83.00 192 PRO A N 1
ATOM 1510 C CA . PRO A 1 192 ? 26.590 7.410 -29.513 1.00 83.00 192 PRO A CA 1
ATOM 1511 C C . PRO A 1 192 ? 26.428 6.454 -30.703 1.00 83.00 192 PRO A C 1
ATOM 1513 O O . PRO A 1 192 ? 25.748 6.794 -31.665 1.00 83.00 192 PRO A O 1
ATOM 1516 N N . ASN A 1 193 ? 27.034 5.266 -30.645 1.00 84.50 193 ASN A N 1
ATOM 1517 C CA . ASN A 1 193 ? 27.006 4.288 -31.730 1.00 84.50 193 ASN A CA 1
ATOM 1518 C C . ASN A 1 193 ? 25.840 3.296 -31.596 1.00 84.50 193 ASN A C 1
ATOM 1520 O O . ASN A 1 193 ? 25.558 2.568 -32.545 1.00 84.50 193 ASN A O 1
ATOM 1524 N N . SER A 1 194 ? 25.181 3.257 -30.430 1.00 85.88 194 SER A N 1
ATOM 1525 C CA . SER A 1 194 ? 24.034 2.409 -30.099 1.00 85.88 194 SER A CA 1
ATOM 1526 C C . SER A 1 194 ? 24.230 0.963 -30.561 1.00 85.88 194 SER A C 1
ATOM 1528 O O . SER A 1 194 ? 23.404 0.385 -31.262 1.00 85.88 194 SER A O 1
ATOM 1530 N N . ILE A 1 195 ? 25.368 0.371 -30.193 1.00 91.06 195 ILE A N 1
ATOM 1531 C CA . ILE A 1 195 ? 25.751 -0.968 -30.656 1.00 91.06 195 ILE A CA 1
ATOM 1532 C C . ILE A 1 195 ? 24.797 -2.014 -30.052 1.00 91.06 195 ILE A C 1
ATOM 1534 O O . ILE A 1 195 ? 24.617 -2.024 -28.833 1.00 91.06 195 ILE A O 1
ATOM 1538 N N . PRO A 1 196 ? 24.208 -2.932 -30.842 1.00 92.94 196 PRO A N 1
ATOM 1539 C CA . PRO A 1 196 ? 23.355 -3.990 -30.306 1.00 92.94 196 PRO A CA 1
ATOM 1540 C C . PRO A 1 196 ? 24.172 -4.998 -29.482 1.00 92.94 196 PRO A C 1
ATOM 1542 O O . PRO A 1 196 ? 25.153 -5.559 -29.967 1.00 92.94 196 PRO A O 1
ATOM 1545 N N . ILE A 1 197 ? 23.733 -5.264 -28.249 1.00 94.25 197 ILE A N 1
ATOM 1546 C CA . ILE A 1 197 ? 24.405 -6.139 -27.269 1.00 94.25 197 ILE A CA 1
ATOM 1547 C C . ILE A 1 197 ? 23.655 -7.455 -27.085 1.00 94.25 197 ILE A C 1
ATOM 1549 O O . ILE A 1 197 ? 24.263 -8.506 -26.879 1.00 94.25 197 ILE A O 1
ATOM 1553 N N . ALA A 1 198 ? 22.323 -7.429 -27.120 1.00 94.44 198 ALA A N 1
ATOM 1554 C CA . ALA A 1 198 ? 21.521 -8.631 -26.933 1.00 94.44 198 ALA A CA 1
ATOM 1555 C C . ALA A 1 198 ? 20.144 -8.538 -27.594 1.00 94.44 198 ALA A C 1
ATOM 1557 O O . ALA A 1 198 ? 19.589 -7.460 -27.773 1.00 94.44 198 ALA A O 1
ATOM 1558 N N . GLU A 1 199 ? 19.583 -9.696 -27.921 1.00 95.38 199 GLU A N 1
ATOM 1559 C CA . GLU A 1 199 ? 18.155 -9.888 -28.143 1.00 95.38 199 GLU A CA 1
ATOM 1560 C C . GLU A 1 199 ? 17.556 -10.502 -26.881 1.00 95.38 199 GLU A C 1
ATOM 1562 O O . GLU A 1 199 ? 18.071 -11.487 -26.335 1.00 95.38 199 GLU A O 1
ATOM 1567 N N . ILE A 1 200 ? 16.458 -9.917 -26.431 1.00 95.06 200 ILE A N 1
ATOM 1568 C CA . ILE A 1 200 ? 15.766 -10.280 -25.205 1.00 95.06 200 ILE A CA 1
ATOM 1569 C C . ILE A 1 200 ? 14.301 -10.589 -25.500 1.00 95.06 200 ILE A C 1
ATOM 1571 O O . ILE A 1 200 ? 13.719 -10.092 -26.465 1.00 95.06 200 ILE A O 1
ATOM 1575 N N . GLN A 1 201 ? 13.714 -11.427 -24.657 1.00 95.44 201 GLN A N 1
ATOM 1576 C CA . GLN A 1 201 ? 12.297 -11.754 -24.681 1.00 95.44 201 GLN A CA 1
ATOM 1577 C C . GLN A 1 201 ? 11.624 -11.199 -23.426 1.00 95.44 201 GLN A C 1
ATOM 1579 O O . GLN A 1 201 ? 12.102 -11.456 -22.321 1.00 95.44 201 GLN A O 1
ATOM 1584 N N . LEU A 1 202 ? 10.536 -10.452 -23.612 1.00 95.06 202 LEU A N 1
ATOM 1585 C CA . LEU A 1 202 ? 9.839 -9.701 -22.570 1.00 95.06 202 LEU A CA 1
ATOM 1586 C C . LEU A 1 202 ? 8.695 -10.506 -21.944 1.00 95.06 202 LEU A C 1
ATOM 1588 O O . LEU A 1 202 ? 7.948 -11.210 -22.629 1.00 95.06 202 LEU A O 1
ATOM 1592 N N . TYR A 1 203 ? 8.539 -10.357 -20.635 1.00 94.38 203 TYR A N 1
ATOM 1593 C CA . TYR A 1 203 ? 7.516 -10.976 -19.802 1.00 94.38 203 TYR A CA 1
ATOM 1594 C C . TYR A 1 203 ? 6.942 -9.901 -18.863 1.00 94.38 203 TYR A C 1
ATOM 1596 O O . TYR A 1 203 ? 7.500 -9.676 -17.785 1.00 94.38 203 TYR A O 1
ATOM 1604 N N . PRO A 1 204 ? 5.879 -9.197 -19.289 1.00 91.88 204 PRO A N 1
ATOM 1605 C CA . PRO A 1 204 ? 5.181 -8.239 -18.442 1.00 91.88 204 PRO A CA 1
ATOM 1606 C C . PRO A 1 204 ? 4.363 -8.974 -17.370 1.00 91.88 204 PRO A C 1
ATOM 1608 O O . PRO A 1 204 ? 3.633 -9.921 -17.678 1.00 91.88 204 PRO A O 1
ATOM 1611 N N . GLU A 1 205 ? 4.495 -8.536 -16.120 1.00 86.94 205 GLU A N 1
ATOM 1612 C CA . GLU A 1 205 ? 3.777 -9.019 -14.936 1.00 86.94 205 GLU A CA 1
ATOM 1613 C C . GLU A 1 205 ? 3.286 -7.808 -14.123 1.00 86.94 205 GLU A C 1
ATOM 1615 O O . GLU A 1 205 ? 3.988 -7.290 -13.256 1.00 86.94 205 GLU A O 1
ATOM 1620 N N . GLY A 1 206 ? 2.076 -7.327 -14.428 1.00 80.81 206 GLY A N 1
ATOM 1621 C CA . GLY A 1 206 ? 1.585 -6.053 -13.888 1.00 80.81 206 GLY A CA 1
ATOM 1622 C C . GLY A 1 206 ? 2.416 -4.882 -14.419 1.00 80.81 206 GLY A C 1
ATOM 1623 O O . GLY A 1 206 ? 2.672 -4.820 -15.621 1.00 80.81 206 GLY A O 1
ATOM 1624 N N . ASP A 1 207 ? 2.871 -4.006 -13.522 1.00 79.00 207 ASP A N 1
ATOM 1625 C CA . ASP A 1 207 ? 3.713 -2.845 -13.860 1.00 79.00 207 ASP A CA 1
ATOM 1626 C C . ASP A 1 207 ? 5.199 -3.210 -14.040 1.00 79.00 207 ASP A C 1
ATOM 1628 O O . ASP A 1 207 ? 6.006 -2.398 -14.488 1.00 79.00 207 ASP A O 1
ATOM 1632 N N . LEU A 1 208 ? 5.589 -4.442 -13.693 1.00 86.88 208 LEU A N 1
ATOM 1633 C CA . LEU A 1 208 ? 6.964 -4.910 -13.818 1.00 86.88 208 LEU A CA 1
ATOM 1634 C C . LEU A 1 208 ? 7.164 -5.637 -15.148 1.00 86.88 208 LEU A C 1
ATOM 1636 O O . LEU A 1 208 ? 6.485 -6.620 -15.447 1.00 86.88 208 LEU A O 1
ATOM 1640 N N . ILE A 1 209 ? 8.171 -5.227 -15.920 1.00 92.38 209 ILE A N 1
ATOM 1641 C CA . ILE A 1 209 ? 8.574 -5.939 -17.134 1.00 92.38 209 ILE A CA 1
ATOM 1642 C C . ILE A 1 209 ? 9.895 -6.637 -16.872 1.00 92.38 209 ILE A C 1
ATOM 1644 O O . ILE A 1 209 ? 10.934 -6.012 -16.655 1.00 92.38 209 ILE A O 1
ATOM 1648 N N . THR A 1 210 ? 9.862 -7.964 -16.920 1.00 94.44 210 THR A N 1
ATOM 1649 C CA . THR A 1 210 ? 11.077 -8.767 -16.831 1.00 94.44 210 THR A CA 1
ATOM 1650 C C . THR A 1 210 ? 11.466 -9.300 -18.197 1.00 94.44 210 THR A C 1
ATOM 1652 O O . THR A 1 210 ? 10.630 -9.457 -19.087 1.00 94.44 210 THR A O 1
ATOM 1655 N N . ALA A 1 211 ? 12.749 -9.578 -18.394 1.00 94.00 211 ALA A N 1
ATOM 1656 C CA . ALA A 1 211 ? 13.238 -10.093 -19.658 1.00 94.00 211 ALA A CA 1
ATOM 1657 C C . ALA A 1 211 ? 14.271 -11.193 -19.491 1.00 94.00 211 ALA A C 1
ATOM 1659 O O . ALA A 1 211 ? 15.121 -11.155 -18.602 1.00 94.00 211 ALA A O 1
ATOM 1660 N N . LYS A 1 212 ? 14.233 -12.153 -20.416 1.00 94.19 212 LYS A N 1
ATOM 1661 C CA . LYS A 1 212 ? 15.261 -13.186 -20.557 1.00 94.19 212 LYS A CA 1
ATOM 1662 C C . LYS A 1 212 ? 16.106 -12.916 -21.784 1.00 94.19 212 LYS A C 1
ATOM 1664 O O . LYS A 1 212 ? 15.596 -12.556 -22.843 1.00 94.19 212 LYS A O 1
ATOM 1669 N N . ILE A 1 213 ? 17.406 -13.132 -21.650 1.00 92.94 213 ILE A N 1
ATOM 1670 C CA . ILE A 1 213 ? 18.346 -12.991 -22.759 1.00 92.94 213 ILE A CA 1
ATOM 1671 C C . ILE A 1 213 ? 18.186 -14.199 -23.679 1.00 92.94 213 ILE A C 1
ATOM 1673 O O . ILE A 1 213 ? 18.438 -15.331 -23.276 1.00 92.94 213 ILE A O 1
ATOM 1677 N N . LYS A 1 214 ? 17.785 -13.948 -24.924 1.00 92.75 214 LYS A N 1
ATOM 1678 C CA . LYS A 1 214 ? 17.623 -14.975 -25.958 1.00 92.75 214 LYS A CA 1
ATOM 1679 C C . LYS A 1 214 ? 18.907 -15.159 -26.757 1.00 92.75 214 LYS A C 1
ATOM 1681 O O . LYS A 1 214 ? 19.280 -16.278 -27.095 1.00 92.75 214 LYS A O 1
ATOM 1686 N N . LYS A 1 215 ? 19.595 -14.056 -27.057 1.00 92.94 215 LYS A N 1
ATOM 1687 C CA . LYS A 1 215 ? 20.853 -14.062 -27.806 1.00 92.94 215 LYS A CA 1
ATOM 1688 C C . LYS A 1 215 ? 21.732 -12.905 -27.358 1.00 92.94 215 LYS A C 1
ATOM 1690 O O . LYS A 1 215 ? 21.237 -11.801 -27.183 1.00 92.94 215 LYS A O 1
ATOM 1695 N N . ARG A 1 216 ? 23.037 -13.138 -27.213 1.00 92.88 216 ARG A N 1
ATOM 1696 C CA . ARG A 1 216 ? 24.028 -12.065 -27.046 1.00 92.88 216 ARG A CA 1
ATOM 1697 C C . ARG A 1 216 ? 24.725 -11.782 -28.371 1.00 92.88 216 ARG A C 1
ATOM 1699 O O . ARG A 1 216 ? 25.010 -12.702 -29.139 1.00 92.88 216 ARG A O 1
ATOM 1706 N N . PHE A 1 217 ? 24.986 -10.510 -28.618 1.00 89.88 217 PHE A N 1
ATOM 1707 C CA . PHE A 1 217 ? 25.763 -9.997 -29.731 1.00 89.88 217 PHE A CA 1
ATOM 1708 C C . PHE A 1 217 ? 27.099 -9.498 -29.169 1.00 89.88 217 PHE A C 1
ATOM 1710 O O . PHE A 1 217 ? 27.154 -8.543 -28.400 1.00 89.88 217 PHE A O 1
ATOM 1717 N N . GLY A 1 218 ? 28.185 -10.191 -29.513 1.00 83.38 218 GLY A N 1
ATOM 1718 C CA . GLY A 1 218 ? 29.528 -9.844 -29.047 1.00 83.38 218 GLY A CA 1
ATOM 1719 C C . GLY A 1 218 ? 29.777 -10.101 -27.555 1.00 83.38 218 GLY A C 1
ATOM 1720 O O . GLY A 1 218 ? 29.090 -10.891 -26.907 1.00 83.38 218 GLY A O 1
ATOM 1721 N N . SER A 1 219 ? 30.820 -9.452 -27.031 1.00 83.94 219 SER A N 1
ATOM 1722 C CA . SER A 1 219 ? 31.314 -9.603 -25.654 1.00 83.94 219 SER A CA 1
ATOM 1723 C C . SER A 1 219 ? 30.938 -8.443 -24.726 1.00 83.94 219 SER A C 1
ATOM 1725 O O . SER A 1 219 ? 31.298 -8.468 -23.547 1.00 83.94 219 SER A O 1
ATOM 1727 N N . ALA A 1 220 ? 30.242 -7.423 -25.241 1.00 87.25 220 ALA A N 1
ATOM 1728 C CA . ALA A 1 220 ? 29.818 -6.279 -24.446 1.00 87.25 220 ALA A CA 1
ATOM 1729 C C . ALA A 1 220 ? 28.862 -6.724 -23.327 1.00 87.25 220 ALA A C 1
ATOM 1731 O O . ALA A 1 220 ? 27.991 -7.583 -23.510 1.00 87.25 220 ALA A O 1
ATOM 1732 N N . LYS A 1 221 ? 29.050 -6.155 -22.134 1.00 90.12 221 LYS A N 1
ATOM 1733 C CA . LYS A 1 221 ? 28.177 -6.414 -20.988 1.00 90.12 221 LYS A CA 1
ATOM 1734 C C . LYS A 1 221 ? 26.952 -5.507 -21.069 1.00 90.12 221 LYS A C 1
ATOM 1736 O O . LYS A 1 221 ? 27.061 -4.358 -21.483 1.00 90.12 221 LYS A O 1
ATOM 1741 N N . ILE A 1 222 ? 25.813 -6.061 -20.658 1.00 92.00 222 ILE A N 1
ATOM 1742 C CA . ILE A 1 222 ? 24.588 -5.289 -20.446 1.00 92.00 222 ILE A CA 1
ATOM 1743 C C . ILE A 1 222 ? 24.757 -4.563 -19.115 1.00 92.00 222 ILE A C 1
ATOM 1745 O O . ILE A 1 222 ? 25.123 -5.198 -18.122 1.00 92.00 222 ILE A O 1
ATOM 1749 N N . GLU A 1 223 ? 24.501 -3.266 -19.110 1.00 93.00 223 GLU A N 1
ATOM 1750 C CA . GLU A 1 223 ? 24.587 -2.380 -17.953 1.00 93.00 223 GLU A CA 1
ATOM 1751 C C . GLU A 1 223 ? 23.230 -1.708 -17.693 1.00 93.00 223 GLU A C 1
ATOM 1753 O O . GLU A 1 223 ? 22.385 -1.646 -18.593 1.00 93.00 223 GLU A O 1
ATOM 1758 N N . PRO A 1 224 ? 22.983 -1.209 -16.468 1.00 93.69 224 PRO A N 1
ATOM 1759 C CA . PRO A 1 224 ? 21.836 -0.348 -16.218 1.00 93.69 224 PRO A CA 1
ATOM 1760 C C . PRO A 1 224 ? 21.852 0.857 -17.161 1.00 93.69 224 PRO A C 1
ATOM 1762 O O . PRO A 1 224 ? 22.908 1.414 -17.460 1.00 93.69 224 PRO A O 1
ATOM 1765 N N . PHE A 1 225 ? 20.666 1.260 -17.597 1.00 93.19 225 PHE A N 1
ATOM 1766 C CA . PHE A 1 225 ? 20.401 2.321 -18.562 1.00 93.19 225 PHE A CA 1
ATOM 1767 C C . PHE A 1 225 ? 20.895 2.062 -19.989 1.00 93.19 225 PHE A C 1
ATOM 1769 O O . PHE A 1 225 ? 20.863 2.985 -20.802 1.00 93.19 225 PHE A O 1
ATOM 1776 N N . ASP A 1 226 ? 21.281 0.829 -20.340 1.00 94.25 226 ASP A N 1
ATOM 1777 C CA . ASP A 1 226 ? 21.361 0.428 -21.749 1.00 94.25 226 ASP A CA 1
ATOM 1778 C C . ASP A 1 226 ? 19.961 0.501 -22.392 1.00 94.25 226 ASP A C 1
ATOM 1780 O O . ASP A 1 226 ? 18.944 0.191 -21.758 1.00 94.25 226 ASP A O 1
ATOM 1784 N N . LYS A 1 227 ? 19.907 0.956 -23.649 1.00 95.12 227 LYS A N 1
ATOM 1785 C CA . LYS A 1 227 ? 18.662 1.244 -24.373 1.00 95.12 227 LYS A CA 1
ATOM 1786 C C . LYS A 1 227 ? 17.946 -0.049 -24.737 1.00 95.12 227 LYS A C 1
ATOM 1788 O O . LYS A 1 227 ? 18.581 -1.016 -25.156 1.00 95.12 227 LYS A O 1
ATOM 1793 N N . VAL A 1 228 ? 16.624 -0.042 -24.652 1.00 94.75 228 VAL A N 1
ATOM 1794 C CA . VAL A 1 228 ? 15.763 -1.120 -25.136 1.00 94.75 228 VAL A CA 1
ATOM 1795 C C . VAL A 1 228 ? 14.948 -0.597 -26.311 1.00 94.75 228 VAL A C 1
ATOM 1797 O O . VAL A 1 228 ? 14.340 0.466 -26.215 1.00 94.75 228 VAL A O 1
ATOM 1800 N N . LEU A 1 229 ? 14.955 -1.344 -27.413 1.00 94.25 229 LEU A N 1
ATOM 1801 C CA . LEU A 1 229 ? 14.126 -1.093 -28.592 1.00 94.25 229 LEU A CA 1
ATOM 1802 C C . LEU A 1 229 ? 13.299 -2.333 -28.906 1.00 94.25 229 LEU A C 1
ATOM 1804 O O . LEU A 1 229 ? 13.840 -3.434 -29.050 1.00 94.25 229 LEU A O 1
ATOM 1808 N N . LEU A 1 230 ? 11.989 -2.173 -29.016 1.00 92.50 230 LEU A N 1
ATOM 1809 C CA . LEU A 1 230 ? 11.095 -3.230 -29.450 1.00 92.50 230 LEU A CA 1
ATOM 1810 C C . LEU A 1 230 ? 11.305 -3.502 -30.934 1.00 92.50 230 LEU A C 1
ATOM 1812 O O . LEU A 1 230 ? 11.383 -2.593 -31.758 1.00 92.50 230 LEU A O 1
ATOM 1816 N N . LYS A 1 231 ? 11.350 -4.785 -31.297 1.00 86.00 231 LYS A N 1
ATOM 1817 C CA . LYS A 1 231 ? 11.220 -5.152 -32.704 1.00 86.00 231 LYS A CA 1
ATOM 1818 C C . LYS A 1 231 ? 9.745 -5.059 -33.061 1.00 86.00 231 LYS A C 1
ATOM 1820 O O . LYS A 1 231 ? 8.963 -5.924 -32.671 1.00 86.00 231 LYS A O 1
ATOM 1825 N N . THR A 1 232 ? 9.366 -4.006 -33.771 1.00 65.94 232 THR A N 1
ATOM 1826 C CA . THR A 1 232 ? 8.070 -3.952 -34.446 1.00 65.94 232 THR A CA 1
ATOM 1827 C C . THR A 1 232 ? 8.047 -5.066 -35.495 1.00 65.94 232 THR A C 1
ATOM 1829 O O . THR A 1 232 ? 8.979 -5.178 -36.293 1.00 65.94 232 THR A O 1
ATOM 1832 N N . ASN A 1 233 ? 7.037 -5.937 -35.425 1.00 47.66 233 ASN A N 1
ATOM 1833 C CA . ASN A 1 233 ? 6.727 -6.871 -36.513 1.00 47.66 233 ASN A CA 1
ATOM 1834 C C . ASN A 1 233 ? 6.160 -6.114 -37.713 1.00 47.66 233 ASN A C 1
ATOM 1836 O O . ASN A 1 233 ? 5.422 -5.131 -37.474 1.00 47.66 233 ASN A O 1
#

pLD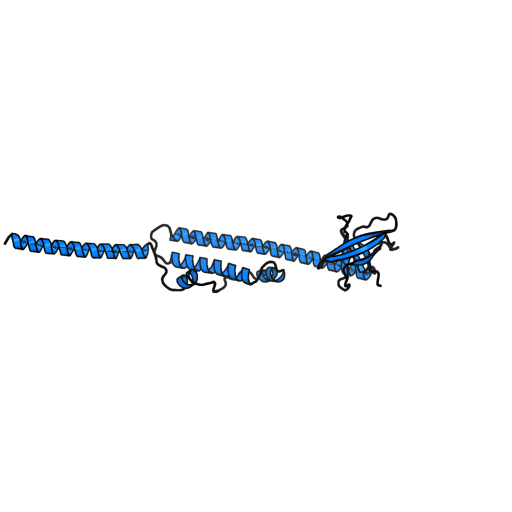DT: mean 75.25, std 15.98, range [35.12, 95.44]